Protein AF-A0A850CJT2-F1 (afdb_monomer_lite)

Radius of gyration: 23.55 Å; chains: 1; bounding box: 55×42×68 Å

Sequence (312 aa):
AAALAADGHAGIVYVGRRVDADRLATELQRRGASAAPYHAGLAAARREEVHDAFGSDDVAVVVATSAFGMGIDKPDLRFVLHAAAPDSLDAYYQQIGRAGRDGEPATAELFYRPEDLHLQAFLTAARAPEDALRSVSKALRAADGPMGARELERAAGLSRTARTRAVNLLEQVGALRTVRRGKVAHVPGVSTADAVRAAVERAEEHQSLIRSRLEMMRGYSETTGCRRQFLLGYFGEHLSEPCGSCDRCEAGTARTRRASSGPFELEASVSHDEWGDGIVMAVEEDRITVLFEAVGYRTLSVEAVTSSGVLR

Structure (mmCIF, N/CA/C/O backbone):
data_AF-A0A850CJT2-F1
#
_entry.id   AF-A0A850CJT2-F1
#
loop_
_atom_site.group_PDB
_atom_site.id
_atom_site.type_symbol
_atom_site.label_atom_id
_atom_site.label_alt_id
_atom_site.label_comp_id
_atom_site.label_asym_id
_atom_site.label_entity_id
_atom_site.label_seq_id
_atom_site.pdbx_PDB_ins_code
_atom_site.Cartn_x
_atom_site.Cartn_y
_atom_site.Cartn_z
_atom_site.occupancy
_atom_site.B_iso_or_equiv
_atom_site.auth_seq_id
_atom_site.auth_comp_id
_atom_site.auth_asym_id
_atom_site.auth_atom_id
_atom_site.pdbx_PDB_model_num
ATOM 1 N N . ALA A 1 1 ? -15.656 -11.878 10.942 1.00 86.44 1 ALA A N 1
ATOM 2 C CA . ALA A 1 1 ? -16.381 -11.849 9.651 1.00 86.44 1 ALA A CA 1
ATOM 3 C C . ALA A 1 1 ? -17.722 -12.580 9.723 1.00 86.44 1 ALA A C 1
ATOM 5 O O . ALA A 1 1 ? -18.717 -11.892 9.822 1.00 86.44 1 ALA A O 1
ATOM 6 N N . ALA A 1 2 ? -17.787 -13.923 9.720 1.00 91.44 2 ALA A N 1
ATOM 7 C CA . ALA A 1 2 ? -19.083 -14.627 9.674 1.00 91.44 2 ALA A CA 1
ATOM 8 C C . ALA A 1 2 ? -20.021 -14.304 10.856 1.00 91.44 2 ALA A C 1
ATOM 10 O O . ALA A 1 2 ? -21.200 -14.080 10.633 1.00 91.44 2 ALA A O 1
ATOM 11 N N . ALA A 1 3 ? -19.487 -14.218 12.081 1.00 92.75 3 ALA A N 1
ATOM 12 C CA . ALA A 1 3 ? -20.262 -13.800 13.253 1.00 92.75 3 ALA A CA 1
ATOM 13 C C . ALA A 1 3 ? -20.800 -12.364 13.105 1.00 92.75 3 ALA A C 1
ATOM 15 O O . ALA A 1 3 ? -22.000 -12.163 13.171 1.00 92.75 3 ALA A O 1
ATOM 16 N N . LEU A 1 4 ? -19.931 -11.403 12.769 1.00 92.25 4 LEU A N 1
ATOM 17 C CA . LEU A 1 4 ? -20.328 -10.009 12.515 1.00 92.25 4 LEU A CA 1
ATOM 18 C C . LEU A 1 4 ? -21.426 -9.913 11.439 1.00 92.25 4 LEU A C 1
ATOM 20 O O . LEU A 1 4 ? -22.402 -9.199 11.610 1.00 92.25 4 LEU A O 1
ATOM 24 N N . ALA A 1 5 ? -21.300 -10.676 10.351 1.00 91.94 5 ALA A N 1
ATOM 25 C CA . ALA A 1 5 ? -22.321 -10.724 9.308 1.00 91.94 5 ALA A CA 1
ATOM 26 C C . ALA A 1 5 ? -23.657 -11.297 9.812 1.00 91.94 5 ALA A C 1
ATOM 28 O O . ALA A 1 5 ? -24.712 -10.830 9.394 1.00 91.94 5 ALA A O 1
ATOM 29 N N . ALA A 1 6 ? -23.627 -12.281 10.716 1.00 91.19 6 ALA A N 1
ATOM 30 C CA . ALA A 1 6 ? -24.830 -12.817 11.353 1.00 91.19 6 ALA A CA 1
ATOM 31 C C . ALA A 1 6 ? -25.511 -11.792 12.280 1.00 91.19 6 ALA A C 1
ATOM 33 O O . ALA A 1 6 ? -26.734 -11.808 12.395 1.00 91.19 6 ALA A O 1
ATOM 34 N N . ASP A 1 7 ? -24.743 -10.862 12.855 1.00 92.19 7 ASP A N 1
ATOM 35 C CA . ASP A 1 7 ? -25.247 -9.725 13.639 1.00 92.19 7 ASP A CA 1
ATOM 36 C C . ASP A 1 7 ? -25.772 -8.570 12.754 1.00 92.19 7 ASP A C 1
ATOM 38 O O . ASP A 1 7 ? -26.102 -7.492 13.248 1.00 92.19 7 ASP A O 1
ATOM 42 N N . GLY A 1 8 ? -25.859 -8.775 11.433 1.00 91.88 8 GLY A N 1
ATOM 43 C CA . GLY A 1 8 ? -26.345 -7.779 10.475 1.00 91.88 8 GLY A CA 1
ATOM 44 C C . GLY A 1 8 ? -25.308 -6.722 10.096 1.00 91.88 8 GLY A C 1
ATOM 45 O O . GLY A 1 8 ? -25.659 -5.675 9.561 1.00 91.88 8 GLY A O 1
ATOM 46 N N . HIS A 1 9 ? -24.027 -6.959 10.379 1.00 94.69 9 HIS A N 1
ATOM 47 C CA . HIS A 1 9 ? -22.964 -6.014 10.063 1.00 94.69 9 HIS A CA 1
ATOM 48 C C . HIS A 1 9 ? -22.343 -6.278 8.692 1.00 94.69 9 HIS A C 1
ATOM 50 O O . HIS A 1 9 ? -21.875 -7.383 8.402 1.00 94.69 9 HIS A O 1
ATOM 56 N N . ALA A 1 10 ? -22.258 -5.226 7.878 1.00 95.88 10 ALA A N 1
ATOM 57 C CA . ALA A 1 10 ? -21.524 -5.246 6.623 1.00 95.88 10 ALA A CA 1
ATOM 58 C C . ALA A 1 10 ? -20.043 -4.896 6.830 1.00 95.88 10 ALA A C 1
ATOM 60 O O . ALA A 1 10 ? -19.684 -4.082 7.690 1.00 95.88 10 ALA A O 1
ATOM 61 N N . GLY A 1 11 ? -19.166 -5.481 6.014 1.00 95.81 11 GLY A N 1
ATOM 62 C CA . GLY A 1 11 ? -17.742 -5.188 6.102 1.00 95.81 11 GLY A CA 1
ATOM 63 C C . GLY A 1 11 ? -16.875 -5.796 5.009 1.00 95.81 11 GLY A C 1
ATOM 64 O O . GLY A 1 11 ? -17.322 -6.554 4.147 1.00 95.81 11 GLY A O 1
ATOM 65 N N . ILE A 1 12 ? -15.595 -5.436 5.050 1.00 96.12 12 ILE A N 1
ATOM 66 C CA . ILE A 1 12 ? -14.604 -5.812 4.036 1.00 96.12 12 ILE A CA 1
ATOM 67 C C . ILE A 1 12 ? -13.526 -6.678 4.679 1.00 96.12 12 ILE A C 1
ATOM 69 O O . ILE A 1 12 ? -13.075 -6.396 5.786 1.00 96.12 12 ILE A O 1
ATOM 73 N N . VAL A 1 13 ? -13.084 -7.717 3.973 1.00 96.81 13 VAL A N 1
ATOM 74 C CA . VAL A 1 13 ? -11.942 -8.547 4.369 1.00 96.81 13 VAL A CA 1
ATOM 75 C C . VAL A 1 13 ? -10.855 -8.468 3.303 1.00 96.81 13 VAL A C 1
ATOM 77 O O . VAL A 1 13 ? -11.009 -9.014 2.214 1.00 96.81 13 VAL A O 1
ATOM 80 N N . TYR A 1 14 ? -9.738 -7.816 3.612 1.00 94.75 14 TYR A N 1
ATOM 81 C CA . TYR A 1 14 ? -8.588 -7.713 2.725 1.00 94.75 14 TYR A CA 1
ATOM 82 C C . TYR A 1 14 ? -7.674 -8.938 2.817 1.00 94.75 14 TYR A C 1
ATOM 84 O O . TYR A 1 14 ? -7.321 -9.401 3.904 1.00 94.75 14 TYR A O 1
ATOM 92 N N . VAL A 1 15 ? -7.257 -9.443 1.656 1.00 92.88 15 VAL A N 1
ATOM 93 C CA . VAL A 1 15 ? -6.332 -10.573 1.490 1.00 92.88 15 VAL A CA 1
ATOM 94 C C . VAL A 1 15 ? -5.217 -10.231 0.497 1.00 92.88 15 VAL A C 1
ATOM 96 O O . VAL A 1 15 ? -5.389 -9.404 -0.400 1.00 92.88 15 VAL A O 1
ATOM 99 N N . GLY A 1 16 ? -4.071 -10.909 0.608 1.00 87.75 16 GLY A N 1
ATOM 100 C CA . GLY A 1 16 ? -2.903 -10.632 -0.239 1.00 87.75 16 GLY A CA 1
ATOM 101 C C . GLY A 1 16 ? -2.989 -11.182 -1.670 1.00 87.75 16 GLY A C 1
ATOM 102 O O . GLY A 1 16 ? -2.350 -10.648 -2.575 1.00 87.75 16 GLY A O 1
ATOM 103 N N . ARG A 1 17 ? -3.765 -12.248 -1.920 1.00 88.81 17 ARG A N 1
ATOM 104 C CA . ARG A 1 17 ? -3.817 -12.922 -3.234 1.00 88.81 17 ARG A CA 1
ATOM 105 C C . ARG A 1 17 ? -5.248 -13.195 -3.682 1.00 88.81 17 ARG A C 1
ATOM 107 O O . ARG A 1 17 ? -6.122 -13.481 -2.875 1.00 88.81 17 ARG A O 1
ATOM 114 N N . ARG A 1 18 ? -5.455 -13.211 -5.003 1.00 92.75 18 ARG A N 1
ATOM 115 C CA . ARG A 1 18 ? -6.762 -13.489 -5.637 1.00 92.75 18 ARG A CA 1
ATOM 116 C C . ARG A 1 18 ? -7.339 -14.837 -5.199 1.00 92.75 18 ARG A C 1
ATOM 118 O O . ARG A 1 18 ? -8.470 -14.899 -4.749 1.00 92.75 18 ARG A O 1
ATOM 125 N N . VAL A 1 19 ? -6.501 -15.876 -5.208 1.00 93.69 19 VAL A N 1
ATOM 126 C CA . VAL A 1 19 ? -6.885 -17.224 -4.759 1.00 93.69 19 VAL A CA 1
ATOM 127 C C . VAL A 1 19 ? -7.340 -17.261 -3.296 1.00 93.69 19 VAL A C 1
ATOM 129 O O . VAL A 1 19 ? -8.216 -18.046 -2.944 1.00 93.69 19 VAL A O 1
ATOM 132 N N . ASP A 1 20 ? -6.774 -16.407 -2.435 1.00 94.31 20 ASP A N 1
ATOM 133 C CA . ASP A 1 20 ? -7.194 -16.337 -1.036 1.00 94.31 20 ASP A CA 1
ATOM 134 C C . ASP A 1 20 ? -8.559 -15.659 -0.903 1.00 94.31 20 ASP A C 1
ATOM 136 O O . ASP A 1 20 ? -9.318 -16.034 -0.013 1.00 94.31 20 ASP A O 1
ATOM 140 N N . ALA A 1 21 ? -8.891 -14.719 -1.796 1.00 95.75 21 ALA A N 1
ATOM 141 C CA . ALA A 1 21 ? -10.186 -14.046 -1.800 1.00 95.75 21 ALA A CA 1
ATOM 142 C C . ALA A 1 21 ? -11.300 -15.030 -2.159 1.00 95.75 21 ALA A C 1
ATOM 144 O O . ALA A 1 21 ? -12.260 -15.164 -1.403 1.00 95.75 21 ALA A O 1
ATOM 145 N N . ASP A 1 22 ? -11.121 -15.781 -3.250 1.00 97.25 22 ASP A N 1
ATOM 146 C CA . ASP A 1 22 ? -12.049 -16.837 -3.668 1.00 97.25 22 ASP A CA 1
ATOM 147 C C . ASP A 1 22 ? -12.242 -17.880 -2.559 1.00 97.25 22 ASP A C 1
ATOM 149 O O . ASP A 1 22 ? -13.367 -18.217 -2.171 1.00 97.25 22 ASP A O 1
ATOM 153 N N . ARG A 1 23 ? -11.128 -18.371 -1.999 1.00 97.94 23 ARG A N 1
ATOM 154 C CA . ARG A 1 23 ? -11.138 -19.393 -0.948 1.00 97.94 23 ARG A CA 1
ATOM 155 C C . ARG A 1 23 ? -11.849 -18.909 0.313 1.00 97.94 23 ARG A C 1
ATOM 157 O O . ARG A 1 23 ? -12.673 -19.643 0.856 1.00 97.94 23 ARG A O 1
ATOM 164 N N . LEU A 1 24 ? -11.515 -17.714 0.798 1.00 97.31 24 LEU A N 1
ATOM 165 C CA . LEU A 1 24 ? -12.060 -17.191 2.048 1.00 97.31 24 LEU A CA 1
ATOM 166 C C . LEU A 1 24 ? -13.530 -16.786 1.896 1.00 97.31 24 LEU A C 1
ATOM 168 O O . LEU A 1 24 ? -14.310 -17.066 2.800 1.00 97.31 24 LEU A O 1
ATOM 172 N N . ALA A 1 25 ? -13.942 -16.232 0.751 1.00 97.75 25 ALA A N 1
ATOM 173 C CA . ALA A 1 25 ? -15.358 -15.985 0.472 1.00 97.75 25 ALA A CA 1
ATOM 174 C C . ALA A 1 25 ? -16.168 -17.292 0.498 1.00 97.75 25 ALA A C 1
ATOM 176 O O . ALA A 1 25 ? -17.193 -17.369 1.170 1.00 97.75 25 ALA A O 1
ATOM 177 N N . THR A 1 26 ? -15.657 -18.352 -0.139 1.00 98.19 26 THR A N 1
ATOM 178 C CA . THR A 1 26 ? -16.292 -19.683 -0.129 1.00 98.19 26 THR A CA 1
ATOM 179 C C . THR A 1 26 ? -16.390 -20.271 1.286 1.00 98.19 26 THR A C 1
ATOM 181 O O . THR A 1 26 ? -17.358 -20.949 1.629 1.00 98.19 26 THR A O 1
ATOM 184 N N . GLU A 1 27 ? -15.378 -20.055 2.126 1.00 97.94 27 GLU A N 1
ATOM 185 C CA . GLU A 1 27 ? -15.396 -20.500 3.525 1.00 97.94 27 GLU A CA 1
ATOM 186 C C . GLU A 1 27 ? -16.419 -19.720 4.364 1.00 97.94 27 GLU A C 1
ATOM 188 O O . GLU A 1 27 ? -17.127 -20.311 5.175 1.00 97.94 27 GLU A O 1
ATOM 193 N N . LEU A 1 28 ? -16.548 -18.408 4.146 1.00 97.56 28 LEU A N 1
ATOM 194 C CA . LEU A 1 28 ? -17.560 -17.583 4.810 1.00 97.56 28 LEU A CA 1
ATOM 195 C C . LEU A 1 28 ? -18.982 -17.996 4.411 1.00 97.56 28 LEU A C 1
ATOM 197 O O . LEU A 1 28 ? -19.830 -18.157 5.288 1.00 97.56 28 LEU A O 1
ATOM 201 N N . GLN A 1 29 ? -19.214 -18.264 3.123 1.00 97.38 29 GLN A N 1
ATOM 202 C CA . GLN A 1 29 ? -20.485 -18.792 2.616 1.00 97.38 29 GLN A CA 1
ATOM 203 C C . GLN A 1 29 ? -20.845 -20.135 3.261 1.00 97.38 29 GLN A C 1
ATOM 205 O O . GLN A 1 29 ? -21.974 -20.331 3.703 1.00 97.38 29 GLN A O 1
ATOM 210 N N . ARG A 1 30 ? -19.872 -21.049 3.399 1.00 97.25 30 ARG A N 1
ATOM 211 C CA . ARG A 1 30 ? -20.073 -22.336 4.092 1.00 97.25 30 ARG A CA 1
ATOM 212 C C . ARG A 1 30 ? -20.453 -22.184 5.564 1.00 97.25 30 ARG A C 1
ATOM 214 O O . ARG A 1 30 ? -21.074 -23.082 6.123 1.00 97.25 30 ARG A O 1
ATOM 221 N N . ARG A 1 31 ? -20.101 -21.057 6.181 1.00 96.38 31 ARG A N 1
ATOM 222 C CA . ARG A 1 31 ? -20.472 -20.698 7.557 1.00 96.38 31 ARG A CA 1
ATOM 223 C C . ARG A 1 31 ? -21.761 -19.876 7.639 1.00 96.38 31 ARG A C 1
ATOM 225 O O . ARG A 1 31 ? -22.084 -19.392 8.717 1.00 96.38 31 ARG A O 1
ATOM 232 N N . GLY A 1 32 ? -22.484 -19.721 6.529 1.00 94.56 32 GLY A N 1
ATOM 233 C CA . GLY A 1 32 ? -23.776 -19.038 6.469 1.00 94.56 32 GLY A CA 1
ATOM 234 C C . GLY A 1 32 ? -23.706 -17.524 6.266 1.00 94.56 32 GLY A C 1
ATOM 235 O O . GLY A 1 32 ? -24.745 -16.877 6.286 1.00 94.56 32 GLY A O 1
ATOM 236 N N . ALA A 1 33 ? -22.521 -16.941 6.057 1.00 95.62 33 ALA A N 1
ATOM 237 C CA . ALA A 1 33 ? -22.408 -15.513 5.774 1.00 95.62 33 ALA A CA 1
ATOM 238 C C . ALA A 1 33 ? -22.673 -15.220 4.290 1.00 95.62 33 ALA A C 1
ATOM 240 O O . ALA A 1 33 ? -22.124 -15.898 3.417 1.00 95.62 33 ALA A O 1
ATOM 241 N N . SER A 1 34 ? -23.440 -14.165 3.995 1.00 96.38 34 SER A N 1
ATOM 242 C CA . SER A 1 34 ? -23.526 -13.638 2.629 1.00 96.38 34 SER A CA 1
ATOM 243 C C . SER A 1 34 ? -22.205 -12.956 2.274 1.00 96.38 34 SER A C 1
ATOM 245 O O . SER A 1 34 ? -21.913 -11.855 2.744 1.00 96.38 34 SER A O 1
ATOM 247 N N . ALA A 1 35 ? -21.363 -13.650 1.508 1.00 97.62 35 ALA A N 1
ATOM 248 C CA . ALA A 1 35 ? -20.020 -13.195 1.180 1.00 97.62 35 ALA A CA 1
ATOM 249 C C . ALA A 1 35 ? -19.696 -13.367 -0.305 1.00 97.62 35 ALA A C 1
ATOM 251 O O . ALA A 1 35 ? -20.136 -14.333 -0.929 1.00 97.62 35 ALA A O 1
ATOM 252 N N . ALA A 1 36 ? -18.875 -12.477 -0.865 1.00 97.06 36 ALA A N 1
ATOM 253 C CA . ALA A 1 36 ? -18.423 -12.562 -2.253 1.00 97.06 36 ALA A CA 1
ATOM 254 C C . ALA A 1 36 ? -16.939 -12.181 -2.407 1.00 97.06 36 ALA A C 1
ATOM 256 O O . ALA A 1 36 ? -16.462 -11.277 -1.715 1.00 97.06 36 ALA A O 1
ATOM 257 N N . PRO A 1 37 ? -16.186 -12.840 -3.310 1.00 96.81 37 PRO A N 1
ATOM 258 C CA . PRO A 1 37 ? -14.830 -12.421 -3.634 1.00 96.81 37 PRO A CA 1
ATOM 259 C C . PRO A 1 37 ? -14.841 -11.201 -4.564 1.00 96.81 37 PRO A C 1
ATOM 261 O O . PRO A 1 37 ? -15.708 -11.071 -5.429 1.00 96.81 37 PRO A O 1
ATOM 264 N N . TYR A 1 38 ? -13.830 -10.341 -4.441 1.00 94.25 38 TYR A N 1
ATOM 265 C CA . TYR A 1 38 ? -13.613 -9.206 -5.334 1.00 94.25 38 TYR A CA 1
ATOM 266 C C . TYR A 1 38 ? -12.130 -8.992 -5.655 1.00 94.25 38 TYR A C 1
ATOM 268 O O . TYR A 1 38 ? -11.306 -8.665 -4.800 1.00 94.25 38 TYR A O 1
ATOM 276 N N . HIS A 1 39 ? -11.761 -9.111 -6.931 1.00 93.56 39 HIS A N 1
ATOM 277 C CA . HIS A 1 39 ? -10.405 -8.810 -7.388 1.00 93.56 39 HIS A CA 1
ATOM 278 C C . HIS A 1 39 ? -10.325 -8.578 -8.898 1.00 93.56 39 HIS A C 1
ATOM 280 O O . HIS A 1 39 ? -11.200 -8.975 -9.667 1.00 93.56 39 HIS A O 1
ATOM 286 N N . ALA A 1 40 ? -9.193 -8.032 -9.354 1.00 89.50 40 ALA A N 1
ATOM 287 C CA . ALA A 1 40 ? -8.939 -7.717 -10.764 1.00 89.50 40 ALA A CA 1
ATOM 288 C C . ALA A 1 40 ? -9.021 -8.923 -11.728 1.00 89.50 40 ALA A C 1
ATOM 290 O O . ALA A 1 40 ? -9.181 -8.732 -12.928 1.00 89.50 40 ALA A O 1
ATOM 291 N N . GLY A 1 41 ? -8.906 -10.157 -11.221 1.00 90.12 41 GLY A N 1
ATOM 292 C CA . GLY A 1 41 ? -9.077 -11.376 -12.022 1.00 90.12 41 GLY A CA 1
ATOM 293 C C . GLY A 1 41 ? -10.526 -11.727 -12.393 1.00 90.12 41 GLY A C 1
ATOM 294 O O . GLY A 1 41 ? -10.716 -12.556 -13.275 1.00 90.12 41 GLY A O 1
ATOM 295 N N . LEU A 1 42 ? -11.533 -11.126 -11.746 1.00 91.94 42 LEU A N 1
ATOM 296 C CA . LEU A 1 42 ? -12.941 -11.371 -12.078 1.00 91.94 42 LEU A CA 1
ATOM 297 C C . LEU A 1 42 ? -13.312 -10.685 -13.397 1.00 91.94 42 LEU A C 1
ATOM 299 O O . LEU A 1 42 ? -12.731 -9.656 -13.743 1.00 91.94 42 LEU A O 1
ATOM 303 N N . ALA A 1 43 ? -14.309 -11.211 -14.111 1.00 94.38 43 ALA A N 1
ATOM 304 C CA . ALA A 1 43 ? -14.903 -10.512 -15.250 1.00 94.38 43 ALA A CA 1
ATOM 305 C C . ALA A 1 43 ? -15.506 -9.165 -14.807 1.00 94.38 43 ALA A C 1
ATOM 307 O O . ALA A 1 43 ? -15.963 -9.036 -13.673 1.00 94.38 43 ALA A O 1
ATOM 308 N N . ALA A 1 44 ? -15.524 -8.167 -15.697 1.00 91.94 44 ALA A N 1
ATOM 309 C CA . ALA A 1 44 ? -16.049 -6.835 -15.376 1.00 91.94 44 ALA A CA 1
ATOM 310 C C . ALA A 1 44 ? -17.499 -6.887 -14.867 1.00 91.94 44 ALA A C 1
ATOM 312 O O . ALA A 1 44 ? -17.761 -6.369 -13.789 1.00 91.94 44 ALA A O 1
ATOM 313 N N . ALA A 1 45 ? -18.369 -7.624 -15.565 1.00 94.50 45 ALA A N 1
ATOM 314 C CA . ALA A 1 45 ? -19.764 -7.824 -15.168 1.00 94.50 45 ALA A CA 1
ATOM 315 C C . ALA A 1 45 ? -19.906 -8.436 -13.764 1.00 94.50 45 ALA A C 1
ATOM 317 O O . ALA A 1 45 ? -20.750 -8.016 -12.987 1.00 94.50 45 ALA A O 1
ATOM 318 N N . ARG A 1 46 ? -19.037 -9.389 -13.394 1.00 94.38 46 ARG A N 1
ATOM 319 C CA . ARG A 1 46 ? -19.075 -9.991 -12.053 1.00 94.38 46 ARG A CA 1
ATOM 320 C C . ARG A 1 46 ? -18.627 -9.014 -10.966 1.00 94.38 46 ARG A C 1
ATOM 322 O O . ARG A 1 46 ? -19.118 -9.087 -9.847 1.00 94.38 46 ARG A O 1
ATOM 329 N N . ARG A 1 47 ? -17.672 -8.127 -11.263 1.00 91.81 47 ARG A N 1
ATOM 330 C CA . ARG A 1 47 ? -17.260 -7.083 -10.310 1.00 91.81 47 ARG A CA 1
ATOM 331 C C . ARG A 1 47 ? -18.384 -6.082 -10.071 1.00 91.81 47 ARG A C 1
ATOM 333 O O . ARG A 1 47 ? -18.584 -5.706 -8.928 1.00 91.81 47 ARG A O 1
ATOM 340 N N . GLU A 1 48 ? -19.083 -5.687 -11.129 1.00 91.38 48 GLU A N 1
ATOM 341 C CA . GLU A 1 48 ? -20.251 -4.801 -11.062 1.00 91.38 48 GLU A CA 1
ATOM 342 C C . GLU A 1 48 ? -21.384 -5.445 -10.253 1.00 91.38 48 GLU A C 1
ATOM 344 O O . GLU A 1 48 ? -21.829 -4.868 -9.273 1.00 91.38 48 GLU A O 1
ATOM 349 N N . GLU A 1 49 ? -21.716 -6.708 -10.531 1.00 93.88 49 GLU A N 1
ATOM 350 C CA . GLU A 1 49 ? -22.712 -7.463 -9.758 1.00 93.88 49 GLU A CA 1
ATOM 351 C C . GLU A 1 49 ? -22.381 -7.524 -8.255 1.00 93.88 49 GLU A C 1
ATOM 353 O O . GLU A 1 49 ? -23.244 -7.286 -7.417 1.00 93.88 49 GLU A O 1
ATOM 358 N N . VAL A 1 50 ? -21.127 -7.826 -7.892 1.00 93.75 50 VAL A N 1
ATOM 359 C CA . VAL A 1 50 ? -20.703 -7.868 -6.479 1.00 93.75 50 VAL A CA 1
ATOM 360 C C . VAL A 1 50 ? -20.715 -6.478 -5.846 1.00 93.75 50 VAL A C 1
ATOM 362 O O . VAL A 1 50 ? -21.024 -6.354 -4.665 1.00 93.75 50 VAL A O 1
ATOM 365 N N . HIS A 1 51 ? -20.357 -5.444 -6.606 1.00 91.00 51 HIS A N 1
ATOM 366 C CA . HIS A 1 51 ? -20.385 -4.064 -6.139 1.00 91.00 51 HIS A CA 1
ATOM 367 C C . HIS A 1 51 ? -21.814 -3.626 -5.803 1.00 91.00 51 HIS A C 1
ATOM 369 O O . HIS A 1 51 ? -22.050 -3.124 -4.706 1.00 91.00 51 HIS A O 1
ATOM 375 N N . ASP A 1 52 ? -22.757 -3.878 -6.708 1.00 92.06 52 ASP A N 1
ATOM 376 C CA . ASP A 1 52 ? -24.160 -3.509 -6.530 1.00 92.06 52 ASP A CA 1
ATOM 377 C C . ASP A 1 52 ? -24.794 -4.299 -5.386 1.00 92.06 52 ASP A C 1
ATOM 379 O O . ASP A 1 52 ? -25.393 -3.699 -4.500 1.00 92.06 52 ASP A O 1
ATOM 383 N N . ALA A 1 53 ? -24.557 -5.615 -5.331 1.00 94.06 53 ALA A N 1
ATOM 384 C CA . ALA A 1 53 ? -25.053 -6.474 -4.257 1.00 94.06 53 ALA A CA 1
ATOM 385 C C . ALA A 1 53 ? -24.493 -6.093 -2.875 1.00 94.06 53 ALA A C 1
ATOM 387 O O . ALA A 1 53 ? -25.151 -6.280 -1.857 1.00 94.06 53 ALA A O 1
ATOM 388 N N . PHE A 1 54 ? -23.267 -5.568 -2.810 1.00 93.69 54 PHE A N 1
ATOM 389 C CA . PHE A 1 54 ? -22.708 -5.049 -1.560 1.00 93.69 54 PHE A CA 1
ATOM 390 C C . PHE A 1 54 ? -23.320 -3.697 -1.176 1.00 93.69 54 PHE A C 1
ATOM 392 O O . PHE A 1 54 ? -23.522 -3.422 0.003 1.00 93.69 54 PHE A O 1
ATOM 399 N N . GLY A 1 55 ? -23.624 -2.853 -2.166 1.00 90.38 55 GLY A N 1
ATOM 400 C CA . GLY A 1 55 ? -24.303 -1.575 -1.956 1.00 90.38 55 GLY A CA 1
ATOM 401 C C . GLY A 1 55 ? -25.760 -1.723 -1.507 1.00 90.38 55 GLY A C 1
ATOM 402 O O . GLY A 1 55 ? -26.230 -0.894 -0.734 1.00 90.38 55 GLY A O 1
ATOM 403 N N . SER A 1 56 ? -26.456 -2.773 -1.954 1.00 90.62 56 SER A N 1
ATOM 404 C CA . SER A 1 56 ? -27.850 -3.087 -1.601 1.00 90.62 56 SER A CA 1
ATOM 405 C C . SER A 1 56 ? -28.018 -3.978 -0.364 1.00 90.62 56 SER A C 1
ATOM 407 O O . SER A 1 56 ? -29.139 -4.387 -0.075 1.00 90.62 56 SER A O 1
ATOM 409 N N . ASP A 1 57 ? -26.932 -4.299 0.349 1.00 91.00 57 ASP A N 1
ATOM 410 C CA . ASP A 1 57 ? -26.903 -5.222 1.498 1.00 91.00 57 ASP A CA 1
ATOM 411 C C . ASP A 1 57 ? -27.250 -6.696 1.187 1.00 91.00 57 ASP A C 1
ATOM 413 O O . ASP A 1 57 ? -27.315 -7.526 2.097 1.00 91.00 57 ASP A O 1
ATOM 417 N N . ASP A 1 58 ? -27.374 -7.077 -0.090 1.00 92.69 58 ASP A N 1
ATOM 418 C CA . ASP A 1 58 ? -27.538 -8.480 -0.507 1.00 92.69 58 ASP A CA 1
ATOM 419 C C . ASP A 1 58 ? -26.281 -9.317 -0.198 1.00 92.69 58 ASP A C 1
ATOM 421 O O . ASP A 1 58 ? -26.353 -10.515 0.105 1.00 92.69 58 ASP A O 1
ATOM 425 N N . VAL A 1 59 ? -25.107 -8.682 -0.246 1.00 95.38 59 VAL A N 1
ATOM 426 C CA . VAL A 1 59 ? -23.823 -9.219 0.211 1.00 95.38 59 VAL A CA 1
ATOM 427 C C . VAL A 1 59 ? -23.377 -8.453 1.448 1.00 95.38 59 VAL A C 1
ATOM 429 O O . VAL A 1 59 ? -23.095 -7.265 1.376 1.00 95.38 59 VAL A O 1
ATOM 432 N N . ALA A 1 60 ? -23.225 -9.150 2.573 1.00 95.81 60 ALA A N 1
ATOM 433 C CA . ALA A 1 60 ? -22.758 -8.542 3.819 1.00 95.81 60 ALA A CA 1
ATOM 434 C C . ALA A 1 60 ? -21.226 -8.423 3.874 1.00 95.81 60 ALA A C 1
ATOM 436 O O . ALA A 1 60 ? -20.683 -7.507 4.491 1.00 95.81 60 ALA A O 1
ATOM 437 N N . VAL A 1 61 ? -20.494 -9.354 3.249 1.00 97.12 61 VAL A N 1
ATOM 438 C CA . VAL A 1 61 ? -19.028 -9.406 3.338 1.00 97.12 61 VAL A CA 1
ATOM 439 C C . VAL A 1 61 ? -18.377 -9.473 1.968 1.00 97.12 61 VAL A C 1
ATOM 441 O O . VAL A 1 61 ? -18.505 -10.466 1.254 1.00 97.12 61 VAL A O 1
ATOM 444 N N . VAL A 1 62 ? -17.565 -8.475 1.631 1.00 96.38 62 VAL A N 1
ATOM 445 C CA . VAL A 1 62 ? -16.693 -8.578 0.457 1.00 96.38 62 VAL A CA 1
ATOM 446 C C . VAL A 1 62 ? -15.286 -8.969 0.875 1.00 96.38 62 VAL A C 1
ATOM 448 O O . VAL A 1 62 ? -14.647 -8.300 1.685 1.00 96.38 62 VAL A O 1
ATOM 451 N N . VAL A 1 63 ? -14.784 -10.057 0.292 1.00 97.19 63 VAL A N 1
ATOM 452 C CA . VAL A 1 63 ? -13.394 -10.484 0.449 1.00 97.19 63 VAL A CA 1
ATOM 453 C C . VAL A 1 63 ? -12.589 -9.991 -0.741 1.00 97.19 63 VAL A C 1
ATOM 455 O O . VAL A 1 63 ? -12.777 -10.459 -1.863 1.00 97.19 63 VAL A O 1
ATOM 458 N N . ALA A 1 64 ? -11.673 -9.060 -0.509 1.00 93.81 64 ALA A N 1
ATOM 459 C CA . ALA A 1 64 ? -11.011 -8.328 -1.569 1.00 93.81 64 ALA A CA 1
ATOM 460 C C . ALA A 1 64 ? -9.486 -8.379 -1.503 1.00 93.81 64 ALA A C 1
ATOM 462 O O . ALA A 1 64 ? -8.879 -8.384 -0.440 1.00 93.81 64 ALA A O 1
ATOM 463 N N . THR A 1 65 ? -8.840 -8.322 -2.666 1.00 89.25 65 THR A N 1
ATOM 464 C CA . THR A 1 65 ? -7.452 -7.828 -2.731 1.00 89.25 65 THR A CA 1
ATOM 465 C C . THR A 1 65 ? -7.440 -6.292 -2.692 1.00 89.25 65 THR A C 1
ATOM 467 O O . THR A 1 65 ? -8.497 -5.678 -2.824 1.00 89.25 65 THR A O 1
ATOM 470 N N . SER A 1 66 ? -6.269 -5.649 -2.632 1.00 74.88 66 SER A N 1
ATOM 471 C CA . SER A 1 66 ? -6.095 -4.174 -2.622 1.00 74.88 66 SER A CA 1
ATOM 472 C C . SER A 1 66 ? -6.836 -3.379 -3.723 1.00 74.88 66 SER A C 1
ATOM 474 O O . SER A 1 66 ? -6.922 -2.160 -3.656 1.00 74.88 66 SER A O 1
ATOM 476 N N . ALA A 1 67 ? -7.408 -4.056 -4.724 1.00 58.03 67 ALA A N 1
ATOM 477 C CA . ALA A 1 67 ? -8.179 -3.501 -5.837 1.00 58.03 67 ALA A CA 1
ATOM 478 C C . ALA A 1 67 ? -9.622 -3.057 -5.498 1.00 58.03 67 ALA A C 1
ATOM 480 O O . ALA A 1 67 ? -10.318 -2.548 -6.379 1.00 58.03 67 ALA A O 1
ATOM 481 N N . PHE A 1 68 ? -10.108 -3.270 -4.276 1.00 62.28 68 PHE A N 1
ATOM 482 C CA . PHE A 1 68 ? -11.443 -2.831 -3.861 1.00 62.28 68 PHE A CA 1
ATOM 483 C C . PHE A 1 68 ? -11.338 -1.457 -3.209 1.00 62.28 68 PHE A C 1
ATOM 485 O O . PHE A 1 68 ? -11.065 -1.348 -2.016 1.00 62.28 68 PHE A O 1
ATOM 492 N N . GLY A 1 69 ? -11.459 -0.386 -4.003 1.00 55.59 69 GLY A N 1
ATOM 493 C CA . GLY A 1 69 ? -11.277 0.932 -3.403 1.00 55.59 69 GLY A CA 1
ATOM 494 C C . GLY A 1 69 ? -11.611 2.211 -4.160 1.00 55.59 69 GLY A C 1
ATOM 495 O O . GLY A 1 69 ? -11.513 3.268 -3.543 1.00 55.59 69 GLY A O 1
ATOM 496 N N . MET A 1 70 ? -12.044 2.179 -5.420 1.00 53.84 70 MET A N 1
ATOM 497 C CA . MET A 1 70 ? -12.261 3.427 -6.174 1.00 53.84 70 MET A CA 1
ATOM 498 C C . MET A 1 70 ? -13.721 3.907 -6.264 1.00 53.84 70 MET A C 1
ATOM 500 O O . MET A 1 70 ? -13.965 4.862 -6.989 1.00 53.84 70 MET A O 1
ATOM 504 N N . GLY A 1 71 ? -14.689 3.305 -5.556 1.00 60.66 71 GLY A N 1
ATOM 505 C CA . GLY A 1 71 ? -16.086 3.747 -5.728 1.00 60.66 71 GLY A CA 1
ATOM 506 C C . GLY A 1 71 ? -17.154 3.265 -4.750 1.00 60.66 71 GLY A C 1
ATOM 507 O O . GLY A 1 71 ? -18.310 3.608 -4.953 1.00 60.66 71 GLY A O 1
ATOM 508 N N . ILE A 1 72 ? -16.814 2.511 -3.701 1.00 71.44 72 ILE A N 1
ATOM 509 C CA . ILE A 1 72 ? -17.837 2.076 -2.739 1.00 71.44 72 ILE A CA 1
ATOM 510 C C . ILE A 1 72 ? -18.080 3.179 -1.729 1.00 71.44 72 ILE A C 1
ATOM 512 O O . ILE A 1 72 ? -17.215 3.469 -0.897 1.00 71.44 72 ILE A O 1
ATOM 516 N N . ASP A 1 73 ? -19.267 3.759 -1.836 1.00 75.19 73 ASP A N 1
ATOM 517 C CA . ASP A 1 73 ? -19.829 4.727 -0.909 1.00 75.19 73 ASP A CA 1
ATOM 518 C C . ASP A 1 73 ? -20.891 4.045 -0.038 1.00 75.19 73 ASP A C 1
ATOM 520 O O . ASP A 1 73 ? -22.091 4.228 -0.211 1.00 75.19 73 ASP A O 1
ATOM 524 N N . LYS A 1 74 ? -20.424 3.168 0.856 1.00 89.56 74 LYS A N 1
ATOM 525 C CA . LYS A 1 74 ? -21.251 2.521 1.878 1.00 89.56 74 LYS A CA 1
ATOM 526 C C . LYS A 1 74 ? -20.816 3.061 3.243 1.00 89.56 74 LYS A C 1
ATOM 528 O O . LYS A 1 74 ? -19.754 2.657 3.722 1.00 89.56 74 LYS A O 1
ATOM 533 N N . PRO A 1 75 ? -21.531 4.038 3.828 1.00 91.88 75 PRO A N 1
ATOM 534 C CA . PRO A 1 75 ? -21.046 4.737 5.015 1.00 91.88 75 PRO A CA 1
ATOM 535 C C . PRO A 1 75 ? -21.115 3.893 6.297 1.00 91.88 75 PRO A C 1
ATOM 537 O O . PRO A 1 75 ? -20.368 4.137 7.243 1.00 91.88 75 PRO A O 1
ATOM 540 N N . ASP A 1 76 ? -21.964 2.870 6.298 1.00 94.00 76 ASP A N 1
ATOM 541 C CA . ASP A 1 76 ? -22.331 2.021 7.428 1.00 94.00 76 ASP A CA 1
ATOM 542 C C . ASP A 1 76 ? -21.517 0.719 7.522 1.00 94.00 76 ASP A C 1
ATOM 544 O O . ASP A 1 76 ? -21.953 -0.279 8.100 1.00 94.00 76 ASP A O 1
ATOM 548 N N . LEU A 1 77 ? -20.302 0.704 6.972 1.00 95.25 77 LEU A N 1
ATOM 549 C CA . LEU A 1 77 ? -19.395 -0.427 7.149 1.00 95.25 77 LEU A CA 1
ATOM 550 C C . LEU A 1 77 ? -18.950 -0.525 8.609 1.00 95.25 77 LEU A C 1
ATOM 552 O O . LEU A 1 77 ? -18.266 0.353 9.132 1.00 95.25 77 LEU A O 1
ATOM 556 N N . ARG A 1 78 ? -19.291 -1.635 9.259 1.00 97.12 78 ARG A N 1
ATOM 557 C CA . ARG A 1 78 ? -19.025 -1.860 10.686 1.00 97.12 78 ARG A CA 1
ATOM 558 C C . ARG A 1 78 ? -17.677 -2.505 10.941 1.00 97.12 78 ARG A C 1
ATOM 560 O O . ARG A 1 78 ? -17.158 -2.415 12.050 1.00 97.12 78 ARG A O 1
ATOM 567 N N . PHE A 1 79 ? -17.090 -3.146 9.934 1.00 97.38 79 PHE A N 1
ATOM 568 C CA . PHE A 1 79 ? -15.756 -3.704 10.079 1.00 97.38 79 PHE A CA 1
ATOM 569 C C . PHE A 1 79 ? -14.920 -3.686 8.801 1.00 97.38 79 PHE A C 1
ATOM 571 O O . PHE A 1 79 ? -15.412 -3.868 7.684 1.00 97.38 79 PHE A O 1
ATOM 578 N N . VAL A 1 80 ? -13.612 -3.558 8.998 1.00 96.62 80 VAL A N 1
ATOM 579 C CA . VAL A 1 80 ? -12.580 -3.828 7.999 1.00 96.62 80 VAL A CA 1
ATOM 580 C C . VAL A 1 80 ? -11.568 -4.783 8.621 1.00 96.62 80 VAL A C 1
ATOM 582 O O . VAL A 1 80 ? -10.944 -4.473 9.630 1.00 96.62 80 VAL A O 1
ATOM 585 N N . LEU A 1 81 ? -11.412 -5.962 8.028 1.00 97.12 81 LEU A N 1
ATOM 586 C CA . LEU A 1 81 ? -10.473 -6.977 8.497 1.00 97.12 81 LEU A CA 1
ATOM 587 C C . LEU A 1 81 ? -9.356 -7.157 7.478 1.00 97.12 81 LEU A C 1
ATOM 589 O O . LEU A 1 81 ? -9.605 -7.189 6.276 1.00 97.12 81 LEU A O 1
ATOM 593 N N . HIS A 1 82 ? -8.142 -7.386 7.950 1.00 95.75 82 HIS A N 1
ATOM 594 C CA . HIS A 1 82 ? -6.988 -7.699 7.119 1.00 95.75 82 HIS A CA 1
ATOM 595 C C . HIS A 1 82 ? -6.479 -9.083 7.479 1.00 95.75 82 HIS A C 1
ATOM 597 O O . HIS A 1 82 ? -5.832 -9.267 8.504 1.00 95.75 82 HIS A O 1
ATOM 603 N N . ALA A 1 83 ? -6.754 -10.066 6.624 1.00 93.56 83 ALA A N 1
ATOM 604 C CA . ALA A 1 83 ? -6.199 -11.413 6.757 1.00 93.56 83 ALA A CA 1
ATOM 605 C C . ALA A 1 83 ? -4.746 -11.510 6.252 1.00 93.56 83 ALA A C 1
ATOM 607 O O . ALA A 1 83 ? -4.131 -12.568 6.348 1.00 93.56 83 ALA A O 1
ATOM 608 N N . ALA A 1 84 ? -4.229 -10.428 5.666 1.00 89.38 84 ALA A N 1
ATOM 609 C CA . ALA A 1 84 ? -2.828 -10.232 5.330 1.00 89.38 84 ALA A CA 1
ATOM 610 C C . ALA A 1 84 ? -2.493 -8.742 5.467 1.00 89.38 84 ALA A C 1
ATOM 612 O O . ALA A 1 84 ? -3.323 -7.890 5.134 1.00 89.38 84 ALA A O 1
ATOM 613 N N . ALA A 1 85 ? -1.275 -8.430 5.912 1.00 89.69 85 ALA A N 1
ATOM 614 C CA . ALA A 1 85 ? -0.807 -7.051 5.989 1.00 89.69 85 ALA A CA 1
ATOM 615 C C . ALA A 1 85 ? -0.774 -6.386 4.593 1.00 89.69 85 ALA A C 1
ATOM 617 O O . ALA A 1 85 ? -0.324 -7.017 3.623 1.00 89.69 85 ALA A O 1
ATOM 618 N N . PRO A 1 86 ? -1.235 -5.126 4.476 1.00 89.81 86 PRO A N 1
ATOM 619 C CA . PRO A 1 86 ? -1.021 -4.311 3.283 1.00 89.81 86 PRO A CA 1
ATOM 620 C C . PRO A 1 86 ? 0.465 -4.069 2.996 1.00 89.81 86 PRO A C 1
ATOM 622 O O . PRO A 1 86 ? 1.331 -4.306 3.837 1.00 89.81 86 PRO A O 1
ATOM 625 N N . ASP A 1 87 ? 0.759 -3.583 1.794 1.00 85.88 87 ASP A N 1
ATOM 626 C CA . ASP A 1 87 ? 2.114 -3.256 1.338 1.00 85.88 87 ASP A CA 1
ATOM 627 C C . ASP A 1 87 ? 2.624 -1.894 1.839 1.00 85.88 87 ASP A C 1
ATOM 629 O O . ASP A 1 87 ? 3.819 -1.608 1.740 1.00 85.88 87 ASP A O 1
ATOM 633 N N . SER A 1 88 ? 1.747 -1.063 2.405 1.00 88.44 88 SER A N 1
ATOM 634 C CA . SER A 1 88 ? 2.119 0.163 3.107 1.00 88.44 88 SER A CA 1
ATOM 635 C C . SER A 1 88 ? 1.081 0.580 4.150 1.00 88.44 88 SER A C 1
ATOM 637 O O . SER A 1 88 ? -0.075 0.141 4.126 1.00 88.44 88 SER A O 1
ATOM 639 N N . LEU A 1 89 ? 1.484 1.481 5.051 1.00 91.25 89 LEU A N 1
ATOM 640 C CA . LEU A 1 89 ? 0.556 2.105 5.994 1.00 91.25 89 LEU A CA 1
ATOM 641 C C . LEU A 1 89 ? -0.440 3.044 5.321 1.00 91.25 89 LEU A C 1
ATOM 643 O O . LEU A 1 89 ? -1.564 3.146 5.797 1.00 91.25 89 LEU A O 1
ATOM 647 N N . ASP A 1 90 ? -0.083 3.666 4.198 1.00 90.50 90 ASP A N 1
ATOM 648 C CA . ASP A 1 90 ? -1.009 4.464 3.388 1.00 90.50 90 ASP A CA 1
ATOM 649 C C . ASP A 1 90 ? -2.182 3.604 2.914 1.00 90.50 90 ASP A C 1
ATOM 651 O O . ASP A 1 90 ? -3.346 3.972 3.081 1.00 90.50 90 ASP A O 1
ATOM 655 N N . ALA A 1 91 ? -1.875 2.419 2.372 1.00 91.12 91 ALA A N 1
ATOM 656 C CA . ALA A 1 91 ? -2.886 1.470 1.935 1.00 91.12 91 ALA A CA 1
ATOM 657 C C . ALA A 1 91 ? -3.744 1.007 3.117 1.00 91.12 91 ALA A C 1
ATOM 659 O O . ALA A 1 91 ? -4.970 1.002 3.016 1.00 91.12 91 ALA A O 1
ATOM 660 N N . TYR A 1 92 ? -3.120 0.676 4.251 1.00 93.75 92 TYR A N 1
ATOM 661 C CA . TYR A 1 92 ? -3.840 0.301 5.466 1.00 93.75 92 TYR A CA 1
ATOM 662 C C . TYR A 1 92 ? -4.785 1.415 5.946 1.00 93.75 92 TYR A C 1
ATOM 664 O O . TYR A 1 92 ? -5.969 1.152 6.147 1.00 93.75 92 TYR A O 1
ATOM 672 N N . TYR A 1 93 ? -4.305 2.660 6.045 1.00 93.56 93 TYR A N 1
ATOM 673 C CA . TYR A 1 93 ? -5.081 3.823 6.488 1.00 93.56 93 TYR A CA 1
ATOM 674 C C . TYR A 1 93 ? -6.300 4.076 5.595 1.00 93.56 93 TYR A C 1
ATOM 676 O O . TYR A 1 93 ? -7.426 4.188 6.079 1.00 93.56 93 TYR A O 1
ATOM 684 N N . GLN A 1 94 ? -6.102 4.076 4.273 1.00 91.56 94 GLN A N 1
ATOM 685 C CA . GLN A 1 94 ? -7.195 4.235 3.310 1.00 91.56 94 GLN A CA 1
ATOM 686 C C . GLN A 1 94 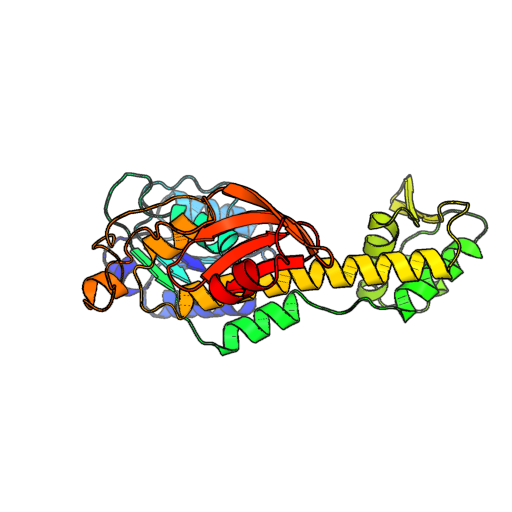? -8.228 3.107 3.402 1.00 91.56 94 GLN A C 1
ATOM 688 O O . GLN A 1 94 ? -9.421 3.329 3.189 1.00 91.56 94 GLN A O 1
ATOM 693 N N . GLN A 1 95 ? -7.778 1.882 3.678 1.00 93.69 95 GLN A N 1
ATOM 694 C CA . GLN A 1 95 ? -8.642 0.711 3.769 1.00 93.69 95 GLN A CA 1
ATOM 695 C C . GLN A 1 95 ? -9.485 0.725 5.043 1.00 93.69 95 GLN A C 1
ATOM 697 O O . GLN A 1 95 ? -10.693 0.505 4.950 1.00 93.69 95 GLN A O 1
ATOM 702 N N . ILE A 1 96 ? -8.885 1.007 6.205 1.00 94.38 96 ILE A N 1
ATOM 703 C CA . ILE A 1 96 ? -9.621 1.080 7.476 1.00 94.38 96 ILE A CA 1
ATOM 704 C C . ILE A 1 96 ? -10.556 2.294 7.526 1.00 94.38 96 ILE A C 1
ATOM 706 O O . ILE A 1 96 ? -11.647 2.183 8.074 1.00 94.38 96 ILE A O 1
ATOM 710 N N . GLY A 1 97 ? -10.206 3.407 6.864 1.00 92.50 97 GLY A N 1
ATOM 711 C CA . GLY A 1 97 ? -11.041 4.615 6.747 1.00 92.50 97 GLY A CA 1
ATOM 712 C C . GLY A 1 97 ? -12.317 4.451 5.904 1.00 92.50 97 GLY A C 1
ATOM 713 O O . GLY A 1 97 ? -12.999 5.427 5.578 1.00 92.50 97 GLY A O 1
ATOM 714 N N . ARG A 1 98 ? -12.637 3.221 5.489 1.00 91.31 98 ARG A N 1
ATOM 715 C CA . ARG A 1 98 ? -13.936 2.863 4.903 1.00 91.31 98 ARG A CA 1
ATOM 716 C C . ARG A 1 98 ? -14.976 2.519 5.960 1.00 91.31 98 ARG A C 1
ATOM 718 O O . ARG A 1 98 ? -16.159 2.636 5.674 1.00 91.31 98 ARG A O 1
ATOM 725 N N . ALA A 1 99 ? -14.539 2.074 7.134 1.00 94.12 99 ALA A N 1
ATOM 726 C CA . ALA A 1 99 ? -15.425 1.711 8.226 1.00 94.12 99 ALA A CA 1
ATOM 727 C C . ALA A 1 99 ? -15.932 2.964 8.958 1.00 94.12 99 ALA A C 1
ATOM 729 O O . ALA A 1 99 ? -15.187 3.934 9.088 1.00 94.12 99 ALA A O 1
ATOM 730 N N . GLY A 1 100 ? -17.173 2.930 9.450 1.00 95.19 100 GLY A N 1
ATOM 731 C CA . GLY A 1 100 ? -17.724 3.944 10.356 1.00 95.19 100 GLY A CA 1
ATOM 732 C C . GLY A 1 100 ? -17.781 5.361 9.786 1.00 95.19 100 GLY A C 1
ATOM 733 O O . GLY A 1 100 ? -17.566 6.323 10.520 1.00 95.19 100 GLY A O 1
ATOM 734 N N . ARG A 1 101 ? -18.030 5.524 8.480 1.00 94.62 101 ARG A N 1
ATOM 735 C CA . ARG A 1 101 ? -18.142 6.860 7.857 1.00 94.62 101 ARG A CA 1
ATOM 736 C C . ARG A 1 101 ? -19.435 7.585 8.230 1.00 94.62 101 ARG A C 1
ATOM 738 O O . ARG A 1 101 ? -19.507 8.800 8.096 1.00 94.62 101 ARG A O 1
ATOM 745 N N . ASP A 1 102 ? -20.428 6.844 8.701 1.00 95.62 102 ASP A N 1
ATOM 746 C CA . ASP A 1 102 ? -21.629 7.354 9.366 1.00 95.62 102 ASP A CA 1
ATOM 747 C C . ASP A 1 102 ? -21.362 7.874 10.797 1.00 95.62 102 ASP A C 1
ATOM 749 O O . ASP A 1 102 ? -22.251 8.471 11.396 1.00 95.62 102 ASP A O 1
ATOM 753 N N . GLY A 1 103 ? -20.150 7.688 11.335 1.00 95.44 103 GLY A N 1
ATOM 754 C CA . GLY A 1 103 ? -19.762 8.096 12.687 1.00 95.44 103 GLY A CA 1
ATOM 755 C C . GLY A 1 103 ? -20.086 7.072 13.778 1.00 95.44 103 GLY A C 1
ATOM 756 O O . GLY A 1 103 ? -19.676 7.264 14.924 1.00 95.44 103 GLY A O 1
ATOM 757 N N . GLU A 1 104 ? -20.767 5.977 13.438 1.00 96.38 104 GLU A N 1
ATOM 758 C CA . GLU A 1 104 ? -21.086 4.906 14.382 1.00 96.38 104 GLU A CA 1
ATOM 759 C C . GLU A 1 104 ? -19.878 3.981 14.609 1.00 96.38 104 GLU A C 1
ATOM 761 O O . GLU A 1 104 ? -19.026 3.839 13.719 1.00 96.38 104 GLU A O 1
ATOM 766 N N . PRO A 1 105 ? -19.794 3.302 15.773 1.00 95.38 105 PRO A N 1
ATOM 767 C CA . PRO A 1 105 ? -18.689 2.408 16.087 1.00 95.38 105 PRO A CA 1
ATOM 768 C C . PRO A 1 105 ? -18.409 1.391 14.978 1.00 95.38 105 PRO A C 1
ATOM 770 O O . PRO A 1 105 ? -19.309 0.756 14.415 1.00 95.38 105 PRO A O 1
ATOM 773 N N . ALA A 1 106 ? -17.126 1.232 14.674 1.00 96.94 106 ALA A N 1
ATOM 774 C CA . ALA A 1 106 ? -16.647 0.274 13.700 1.00 96.94 106 ALA A CA 1
ATOM 775 C C . ALA A 1 106 ? -15.264 -0.249 14.092 1.00 96.94 106 ALA A C 1
ATOM 777 O O . ALA A 1 106 ? -14.488 0.433 14.766 1.00 96.94 106 ALA A O 1
ATOM 778 N N . THR A 1 107 ? -14.952 -1.459 13.641 1.00 96.12 107 THR A N 1
ATOM 779 C CA . THR A 1 107 ? -13.739 -2.176 14.036 1.00 96.12 107 THR A CA 1
ATOM 780 C C . THR A 1 107 ? -12.800 -2.371 12.853 1.00 96.12 107 THR A C 1
ATOM 782 O O . THR A 1 107 ? -13.201 -2.825 11.781 1.00 96.12 107 THR A O 1
ATOM 785 N N . ALA A 1 108 ? -11.521 -2.075 13.067 1.00 96.69 108 ALA A N 1
ATOM 786 C CA . ALA A 1 108 ? -10.448 -2.426 12.150 1.00 96.69 108 ALA A CA 1
ATOM 787 C C . ALA A 1 108 ? -9.512 -3.439 12.816 1.00 96.69 108 ALA A C 1
ATOM 789 O O . ALA A 1 108 ? -8.928 -3.140 13.857 1.00 96.69 108 ALA A O 1
ATOM 790 N N . GLU A 1 109 ? -9.354 -4.620 12.219 1.00 96.44 109 GLU A N 1
ATOM 791 C CA . GLU A 1 109 ? -8.500 -5.684 12.762 1.00 96.44 109 GLU A CA 1
ATOM 792 C C . GLU A 1 109 ? -7.504 -6.195 11.726 1.00 96.44 109 GLU A C 1
ATOM 794 O O . GLU A 1 109 ? -7.872 -6.577 10.615 1.00 96.44 109 GLU A O 1
ATOM 799 N N . LEU A 1 110 ? -6.238 -6.279 12.132 1.00 95.56 110 LEU A N 1
ATOM 800 C CA . LEU A 1 110 ? -5.156 -6.841 11.336 1.00 95.56 110 LEU A CA 1
ATOM 801 C C . LEU A 1 110 ? -4.677 -8.168 11.929 1.00 95.56 110 LEU A C 1
ATOM 803 O O . LEU A 1 110 ? -4.036 -8.200 12.980 1.00 95.56 110 LEU A O 1
ATOM 807 N N . PHE A 1 111 ? -4.916 -9.259 11.203 1.00 94.25 111 PHE A N 1
ATOM 808 C CA . PHE A 1 111 ? -4.353 -10.573 11.498 1.00 94.25 111 PHE A CA 1
ATOM 809 C C . PHE A 1 111 ? -2.923 -10.630 10.959 1.00 94.25 111 PHE A C 1
ATOM 811 O O . PHE A 1 111 ? -2.687 -10.975 9.805 1.00 94.25 111 PHE A O 1
ATOM 818 N N . TYR A 1 112 ? -1.971 -10.229 11.799 1.00 89.81 112 TYR A N 1
ATOM 819 C CA . TYR A 1 112 ? -0.565 -10.116 11.428 1.00 89.81 112 TYR A CA 1
ATOM 820 C C . TYR A 1 112 ? 0.219 -11.400 11.705 1.00 89.81 112 TYR A C 1
ATOM 822 O O . TYR A 1 112 ? 0.212 -11.918 12.825 1.00 89.81 112 TYR A O 1
ATOM 830 N N . ARG A 1 113 ? 0.980 -11.851 10.705 1.00 88.00 113 ARG A N 1
ATOM 831 C CA . ARG A 1 113 ? 2.086 -12.795 10.878 1.00 88.00 113 ARG A CA 1
ATOM 832 C C . ARG A 1 113 ? 3.349 -12.188 10.255 1.00 88.00 113 ARG A C 1
ATOM 834 O O . ARG A 1 113 ? 3.262 -11.676 9.137 1.00 88.00 113 ARG A O 1
ATOM 841 N N . PRO A 1 114 ? 4.523 -12.240 10.912 1.00 82.12 114 PRO A N 1
ATOM 842 C CA . PRO A 1 1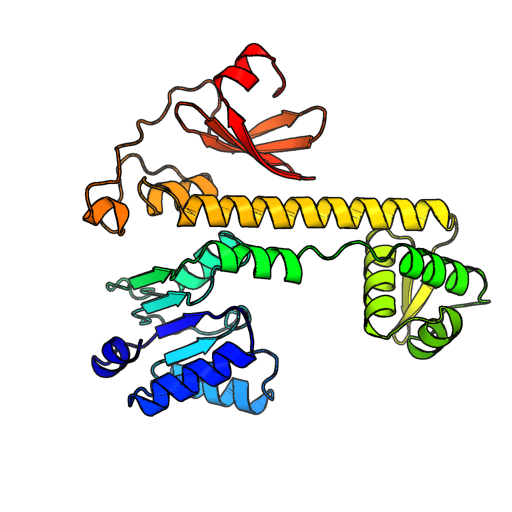14 ? 5.758 -11.691 10.343 1.00 82.12 114 PRO A CA 1
ATOM 843 C C . PRO A 1 114 ? 6.094 -12.234 8.946 1.00 82.12 114 PRO A C 1
ATOM 845 O O . PRO A 1 114 ? 6.679 -11.532 8.122 1.00 82.12 114 PRO A O 1
ATOM 848 N N . GLU A 1 115 ? 5.688 -13.468 8.643 1.00 80.81 115 GLU A N 1
ATOM 849 C CA . GLU A 1 115 ? 5.899 -14.104 7.342 1.00 80.81 115 GLU A CA 1
ATOM 850 C C . GLU A 1 115 ? 5.115 -13.433 6.201 1.00 80.81 115 GLU A C 1
ATOM 852 O O . GLU A 1 115 ? 5.547 -13.499 5.047 1.00 80.81 115 GLU A O 1
ATOM 857 N N . ASP A 1 116 ? 4.007 -12.749 6.504 1.00 74.88 116 ASP A N 1
ATOM 858 C CA . ASP A 1 116 ? 3.173 -12.079 5.499 1.00 74.88 116 ASP A CA 1
ATOM 859 C C . ASP A 1 116 ? 3.925 -10.920 4.827 1.00 74.88 116 ASP A C 1
ATOM 861 O O . ASP A 1 116 ? 3.754 -10.664 3.632 1.00 74.88 116 ASP A O 1
ATOM 865 N N . LEU A 1 117 ? 4.828 -10.262 5.560 1.00 74.69 117 LEU A N 1
ATOM 866 C CA . LEU A 1 117 ? 5.639 -9.162 5.034 1.00 74.69 117 LEU A CA 1
ATOM 867 C C . LEU A 1 117 ? 6.712 -9.644 4.054 1.00 74.69 117 LEU A C 1
ATOM 869 O O . LEU A 1 117 ? 7.023 -8.938 3.097 1.00 74.69 117 LEU A O 1
ATOM 873 N N . HIS A 1 118 ? 7.246 -10.858 4.232 1.00 69.94 118 HIS A N 1
ATOM 874 C CA . HIS A 1 118 ? 8.190 -11.442 3.275 1.00 69.94 118 HIS A CA 1
ATOM 875 C C . HIS A 1 118 ? 7.527 -11.721 1.926 1.00 69.94 118 HIS A C 1
ATOM 877 O O . HIS A 1 118 ? 8.141 -11.500 0.880 1.00 69.94 118 HIS A O 1
ATOM 883 N N . LEU A 1 119 ? 6.269 -12.174 1.934 1.00 68.12 119 LEU A N 1
ATOM 884 C CA . LEU A 1 119 ? 5.501 -12.364 0.707 1.00 68.12 119 LEU A CA 1
ATOM 885 C C . LEU A 1 119 ? 5.292 -11.028 -0.015 1.00 68.12 119 LEU A C 1
ATOM 887 O O . LEU A 1 119 ? 5.519 -10.958 -1.221 1.00 68.12 119 LEU A O 1
ATOM 891 N N . GLN A 1 120 ? 4.921 -9.970 0.711 1.00 69.00 120 GLN A N 1
ATOM 892 C CA . GLN A 1 120 ? 4.775 -8.631 0.132 1.00 69.00 120 GLN A CA 1
ATOM 893 C C . GLN A 1 120 ? 6.107 -8.106 -0.419 1.00 69.00 120 GLN A C 1
ATOM 895 O O . GLN A 1 120 ? 6.174 -7.670 -1.565 1.00 69.00 120 GLN A O 1
ATOM 900 N N . ALA A 1 121 ? 7.200 -8.238 0.337 1.00 66.69 121 ALA A N 1
ATOM 901 C CA . ALA A 1 121 ? 8.531 -7.859 -0.128 1.00 66.69 121 ALA A CA 1
ATOM 902 C C . ALA A 1 121 ? 8.922 -8.610 -1.410 1.00 66.69 121 ALA A C 1
ATOM 904 O O . ALA A 1 121 ? 9.427 -8.004 -2.349 1.00 66.69 121 ALA A O 1
ATOM 905 N N . PHE A 1 122 ? 8.650 -9.913 -1.493 1.00 66.19 122 PHE A N 1
ATOM 906 C CA . PHE A 1 122 ? 8.934 -10.704 -2.689 1.00 66.19 122 PHE A CA 1
ATOM 907 C C . PHE A 1 122 ? 8.090 -10.280 -3.901 1.00 66.19 122 PHE A C 1
ATOM 909 O O . PHE A 1 122 ? 8.616 -10.169 -5.010 1.00 66.19 122 PHE A O 1
ATOM 916 N N . LEU A 1 123 ? 6.789 -10.039 -3.704 1.00 63.09 123 LEU A N 1
ATOM 917 C CA . LEU A 1 123 ? 5.876 -9.636 -4.777 1.00 63.09 123 LEU A CA 1
ATOM 918 C C . LEU A 1 123 ? 6.208 -8.245 -5.327 1.00 63.09 123 LEU A C 1
ATOM 920 O O . LEU A 1 123 ? 6.074 -8.017 -6.532 1.00 63.09 123 LEU A O 1
ATOM 924 N N . THR A 1 124 ? 6.667 -7.343 -4.463 1.00 63.06 124 THR A N 1
ATOM 925 C CA . THR A 1 124 ? 6.802 -5.921 -4.790 1.00 63.06 124 THR A CA 1
ATOM 926 C C . THR A 1 124 ? 8.258 -5.532 -5.107 1.00 63.06 124 THR A C 1
ATOM 928 O O . THR A 1 124 ? 8.494 -4.730 -6.006 1.00 63.06 124 THR A O 1
ATOM 931 N N . ALA A 1 125 ? 9.264 -6.158 -4.480 1.00 60.72 125 ALA A N 1
ATOM 932 C CA . ALA A 1 125 ? 10.685 -5.792 -4.599 1.00 60.72 125 ALA A CA 1
ATOM 933 C C . ALA A 1 125 ? 11.502 -6.693 -5.548 1.00 60.72 125 ALA A C 1
ATOM 935 O O . ALA A 1 125 ? 12.636 -7.080 -5.262 1.00 60.72 125 ALA A O 1
ATOM 936 N N . ALA A 1 126 ? 10.957 -7.051 -6.709 1.00 66.88 126 ALA A N 1
ATOM 937 C CA . ALA A 1 126 ? 11.713 -7.845 -7.677 1.00 66.88 126 ALA A CA 1
ATOM 938 C C . ALA A 1 126 ? 12.881 -7.030 -8.282 1.00 66.88 126 ALA A C 1
ATOM 940 O O . ALA A 1 126 ? 12.713 -5.840 -8.548 1.00 66.88 126 ALA A O 1
ATOM 941 N N . ARG A 1 127 ? 14.054 -7.643 -8.508 1.00 74.44 127 ARG A N 1
ATOM 942 C CA . ARG A 1 127 ? 15.264 -6.981 -9.058 1.00 74.44 127 ARG A CA 1
ATOM 943 C C . ARG A 1 127 ? 15.102 -6.513 -10.503 1.00 74.44 127 ARG A C 1
ATOM 945 O O . ARG A 1 127 ? 14.287 -7.055 -11.255 1.00 74.44 127 ARG A O 1
ATOM 952 N N . ALA A 1 128 ? 15.880 -5.495 -10.877 1.00 81.44 128 ALA A N 1
ATOM 953 C CA . ALA A 1 128 ? 16.005 -5.070 -12.263 1.00 81.44 128 ALA A CA 1
ATOM 954 C C . ALA A 1 128 ? 16.506 -6.249 -13.113 1.00 81.44 128 ALA A C 1
ATOM 956 O O . ALA A 1 128 ? 17.520 -6.861 -12.773 1.00 81.44 128 ALA A O 1
ATOM 957 N N . PRO A 1 129 ? 15.816 -6.609 -14.208 1.00 87.56 129 PRO A N 1
ATOM 958 C CA . PRO A 1 129 ? 16.285 -7.667 -15.085 1.00 87.56 129 PRO A CA 1
ATOM 959 C C . PRO A 1 129 ? 17.364 -7.098 -16.016 1.00 87.56 129 PRO A C 1
ATOM 961 O O . PRO A 1 129 ? 17.080 -6.793 -17.172 1.00 87.56 129 PRO A O 1
ATOM 964 N N . GLU A 1 130 ? 18.587 -6.918 -15.514 1.00 93.44 130 GLU A N 1
ATOM 965 C CA . GLU A 1 130 ? 19.697 -6.272 -16.236 1.00 93.44 130 GLU A CA 1
ATOM 966 C C . GLU A 1 130 ? 19.928 -6.829 -17.641 1.00 93.44 130 GLU A C 1
ATOM 968 O O . GLU A 1 130 ? 20.039 -6.068 -18.606 1.00 93.44 130 GLU A O 1
ATOM 973 N N . ASP A 1 131 ? 19.916 -8.153 -17.786 1.00 93.75 131 ASP A N 1
ATOM 974 C CA . ASP A 1 131 ? 20.074 -8.803 -19.087 1.00 93.75 131 ASP A CA 1
ATOM 975 C C . ASP A 1 131 ? 18.924 -8.468 -20.040 1.00 93.75 131 ASP A C 1
ATOM 977 O O . ASP A 1 131 ? 19.143 -8.238 -21.233 1.00 93.75 131 ASP A O 1
ATOM 981 N N . ALA A 1 132 ? 17.697 -8.370 -19.523 1.00 94.00 132 ALA A N 1
ATOM 982 C CA . ALA A 1 132 ? 16.541 -7.966 -20.312 1.00 94.00 132 ALA A CA 1
ATOM 983 C C . ALA A 1 132 ? 16.614 -6.483 -20.700 1.00 94.00 132 ALA A C 1
ATOM 985 O O . ALA A 1 132 ? 16.340 -6.150 -21.853 1.00 94.00 132 ALA A O 1
ATOM 986 N N . LEU A 1 133 ? 17.033 -5.602 -19.782 1.00 96.06 133 LEU A N 1
ATOM 987 C CA . LEU A 1 133 ? 17.264 -4.177 -20.053 1.00 96.06 133 LEU A CA 1
ATOM 988 C C . LEU A 1 133 ? 18.303 -4.005 -21.169 1.00 96.06 133 LEU A C 1
ATOM 990 O O . LEU A 1 133 ? 18.068 -3.300 -22.154 1.00 96.06 133 LEU A O 1
ATOM 994 N N . ARG A 1 134 ? 19.428 -4.719 -21.059 1.00 97.00 134 ARG A N 1
ATOM 995 C CA . ARG A 1 134 ? 20.507 -4.707 -22.050 1.00 97.00 134 ARG A CA 1
ATOM 996 C C . ARG A 1 134 ? 20.038 -5.240 -23.400 1.00 97.00 134 ARG A C 1
ATOM 998 O O . ARG A 1 134 ? 20.343 -4.631 -24.423 1.00 97.00 134 ARG A O 1
ATOM 1005 N N . SER A 1 135 ? 19.291 -6.342 -23.410 1.00 96.06 135 SER A N 1
ATOM 1006 C CA . SER A 1 135 ? 18.796 -6.975 -24.639 1.00 96.06 135 SER A CA 1
ATOM 1007 C C . SER A 1 135 ? 17.778 -6.096 -25.365 1.00 96.06 135 SER A C 1
ATOM 1009 O O . SER A 1 135 ? 17.903 -5.893 -26.571 1.00 96.06 135 SER A O 1
ATOM 1011 N N . VAL A 1 136 ? 16.829 -5.492 -24.638 1.00 96.31 136 VAL A N 1
ATOM 1012 C CA . VAL A 1 136 ? 15.860 -4.536 -25.205 1.00 96.31 136 VAL A CA 1
ATOM 1013 C C . VAL A 1 136 ? 16.564 -3.304 -25.769 1.00 96.31 136 VAL A C 1
ATOM 1015 O O . VAL A 1 136 ? 16.299 -2.919 -26.908 1.00 96.31 136 VAL A O 1
ATOM 1018 N N . SER A 1 137 ? 17.483 -2.705 -25.004 1.00 95.56 137 SER A N 1
ATOM 1019 C CA . SER A 1 137 ? 18.222 -1.514 -25.437 1.00 95.56 137 SER A CA 1
ATOM 1020 C C . SER A 1 137 ? 19.060 -1.793 -26.690 1.00 95.56 137 SER A C 1
ATOM 1022 O O . SER A 1 137 ? 19.002 -1.025 -27.647 1.00 95.56 137 SER A O 1
ATOM 1024 N N . LYS A 1 138 ? 19.779 -2.925 -26.747 1.00 95.56 138 LYS A N 1
ATOM 1025 C CA . LYS A 1 138 ? 20.543 -3.325 -27.941 1.00 95.56 138 LYS A CA 1
ATOM 1026 C C . LYS A 1 138 ? 19.644 -3.568 -29.153 1.00 95.56 138 LYS A C 1
ATOM 1028 O O . LYS A 1 138 ? 19.942 -3.048 -30.224 1.00 95.56 138 LYS A O 1
ATOM 1033 N N . ALA A 1 139 ? 18.543 -4.306 -28.989 1.00 95.38 139 ALA A N 1
ATOM 1034 C CA . ALA A 1 139 ? 17.623 -4.612 -30.084 1.00 95.38 139 ALA A CA 1
ATOM 1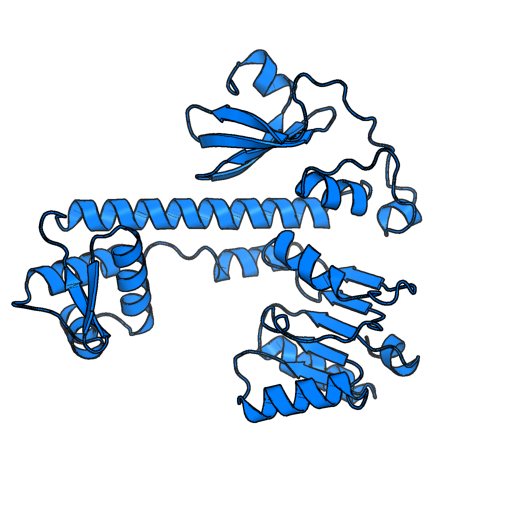035 C C . ALA A 1 139 ? 17.031 -3.339 -30.715 1.00 95.38 139 ALA A C 1
ATOM 1037 O O . ALA A 1 139 ? 17.054 -3.188 -31.931 1.00 95.38 139 ALA A O 1
ATOM 1038 N N . LEU A 1 140 ? 16.579 -2.383 -29.895 1.00 94.44 140 LEU A N 1
ATOM 1039 C CA . LEU A 1 140 ? 15.994 -1.122 -30.373 1.00 94.44 140 LEU A CA 1
ATOM 1040 C C . LEU A 1 140 ? 17.014 -0.145 -30.975 1.00 94.44 140 LEU A C 1
ATOM 1042 O O . LEU A 1 140 ? 16.627 0.765 -31.709 1.00 94.44 140 LEU A O 1
ATOM 1046 N N . ARG A 1 141 ? 18.300 -0.292 -30.644 1.00 92.06 141 ARG A N 1
ATOM 1047 C CA . ARG A 1 141 ? 19.391 0.518 -31.212 1.00 92.06 141 ARG A CA 1
ATOM 1048 C C . ARG A 1 141 ? 19.923 -0.072 -32.518 1.00 92.06 141 ARG A C 1
ATOM 1050 O O . ARG A 1 141 ? 20.386 0.686 -33.358 1.00 92.06 141 ARG A O 1
ATOM 1057 N N . ALA A 1 142 ? 19.841 -1.393 -32.683 1.00 91.25 142 ALA A N 1
ATOM 1058 C CA . ALA A 1 142 ? 20.190 -2.087 -33.922 1.00 91.25 142 ALA A CA 1
ATOM 1059 C C . ALA A 1 142 ? 19.069 -2.052 -34.979 1.00 91.25 142 ALA A C 1
ATOM 1061 O O . ALA A 1 142 ? 19.320 -2.371 -36.136 1.00 91.25 142 ALA A O 1
ATOM 1062 N N . ALA A 1 143 ? 17.839 -1.710 -34.589 1.00 88.88 143 ALA A N 1
ATOM 1063 C CA . ALA A 1 143 ? 16.701 -1.627 -35.496 1.00 88.88 143 ALA A CA 1
ATOM 1064 C C . ALA A 1 143 ? 16.632 -0.273 -36.223 1.00 88.88 143 ALA A C 1
ATOM 1066 O O . ALA A 1 143 ? 16.728 0.783 -35.596 1.00 88.88 143 ALA A O 1
ATOM 1067 N N . ASP A 1 144 ? 16.318 -0.303 -37.521 1.00 81.44 144 ASP A N 1
ATOM 1068 C CA . ASP A 1 144 ? 16.035 0.879 -38.351 1.00 81.44 144 ASP A CA 1
ATOM 1069 C C . ASP A 1 144 ? 14.609 1.426 -38.122 1.00 81.44 144 ASP A C 1
ATOM 1071 O O . ASP A 1 144 ? 13.851 1.702 -39.055 1.00 81.44 144 ASP A O 1
ATOM 1075 N N . GLY A 1 145 ? 14.195 1.553 -36.857 1.00 87.75 145 GLY A N 1
ATOM 1076 C CA . GLY A 1 145 ? 12.925 2.177 -36.490 1.00 87.75 145 GLY A CA 1
ATOM 1077 C C . GLY A 1 145 ? 12.211 1.580 -35.273 1.00 87.75 145 GLY A C 1
ATOM 1078 O O . GLY A 1 145 ? 12.745 0.723 -34.569 1.00 87.75 145 GLY A O 1
ATOM 1079 N N . PRO A 1 146 ? 10.980 2.051 -34.989 1.00 93.50 146 PRO A N 1
ATOM 1080 C CA . PRO A 1 146 ? 10.207 1.604 -33.836 1.00 93.50 146 PRO A CA 1
ATOM 1081 C C . PRO A 1 146 ? 9.728 0.156 -33.972 1.00 93.50 146 PRO A C 1
ATOM 1083 O O . PRO A 1 146 ? 9.118 -0.207 -34.985 1.00 93.50 146 PRO A O 1
ATOM 1086 N N . MET A 1 147 ? 9.882 -0.628 -32.905 1.00 94.50 147 MET A N 1
ATOM 1087 C CA . MET A 1 147 ? 9.501 -2.043 -32.876 1.00 94.50 147 MET A CA 1
ATOM 1088 C C . MET A 1 147 ? 8.170 -2.267 -32.164 1.00 94.50 147 MET A C 1
ATOM 1090 O O . MET A 1 147 ? 7.843 -1.614 -31.171 1.00 94.50 147 MET A O 1
ATOM 1094 N N . GLY A 1 148 ? 7.393 -3.229 -32.662 1.00 93.50 148 GLY A N 1
ATOM 1095 C CA . GLY A 1 148 ? 6.198 -3.714 -31.966 1.00 93.50 148 GLY A CA 1
ATOM 1096 C C . GLY A 1 148 ? 6.528 -4.702 -30.842 1.00 93.50 148 GLY A C 1
ATOM 1097 O O . GLY A 1 148 ? 7.584 -5.330 -30.829 1.00 93.50 148 GLY A O 1
ATOM 1098 N N . ALA A 1 149 ? 5.578 -4.932 -29.934 1.00 90.88 149 ALA A N 1
ATOM 1099 C CA . ALA A 1 149 ? 5.772 -5.805 -28.773 1.00 90.88 149 ALA A CA 1
ATOM 1100 C C . ALA A 1 149 ? 6.255 -7.234 -29.121 1.00 90.88 149 ALA A C 1
ATOM 1102 O O . ALA A 1 149 ? 7.158 -7.743 -28.460 1.00 90.88 149 ALA A O 1
ATOM 1103 N N . ARG A 1 150 ? 5.682 -7.877 -30.155 1.00 90.88 150 ARG A N 1
ATOM 1104 C CA . ARG A 1 150 ? 6.070 -9.234 -30.616 1.00 90.88 150 ARG A CA 1
ATOM 1105 C C . ARG A 1 150 ? 7.395 -9.264 -31.380 1.00 90.88 150 ARG A C 1
ATOM 1107 O O . ARG A 1 150 ? 8.043 -10.300 -31.478 1.00 90.88 150 ARG A O 1
ATOM 1114 N N . GLU A 1 151 ? 7.751 -8.151 -32.000 1.00 93.25 151 GLU A N 1
ATOM 1115 C CA . GLU A 1 151 ? 8.995 -8.003 -32.749 1.00 93.25 151 GLU A CA 1
ATOM 1116 C C . GLU A 1 151 ? 10.166 -7.876 -31.778 1.00 93.25 151 GLU A C 1
ATOM 1118 O O . GLU A 1 151 ? 11.120 -8.642 -31.861 1.00 93.25 151 GLU A O 1
ATOM 1123 N N . LEU A 1 152 ? 10.014 -6.999 -30.783 1.00 92.81 152 LEU A N 1
ATOM 1124 C CA . LEU A 1 152 ? 10.974 -6.813 -29.704 1.00 92.81 152 LEU A CA 1
ATOM 1125 C C . LEU A 1 152 ? 11.158 -8.085 -28.866 1.00 92.81 152 LEU A C 1
ATOM 1127 O O . LEU A 1 152 ? 12.273 -8.405 -28.481 1.00 92.81 152 LEU A O 1
ATOM 1131 N N . GLU A 1 153 ? 10.079 -8.834 -28.615 1.00 92.50 153 GLU A N 1
ATOM 1132 C CA . GLU A 1 153 ? 10.139 -10.117 -27.898 1.00 92.50 153 GLU A CA 1
ATOM 1133 C C . GLU A 1 153 ? 11.042 -11.133 -28.612 1.00 92.50 153 GLU A C 1
ATOM 1135 O O . GLU A 1 153 ? 11.911 -11.733 -27.984 1.00 92.50 153 GLU A O 1
ATOM 1140 N N . ARG A 1 154 ? 10.892 -11.261 -29.939 1.00 92.94 154 ARG A N 1
ATOM 1141 C CA . ARG A 1 154 ? 11.727 -12.143 -30.766 1.00 92.94 154 ARG A CA 1
ATOM 1142 C C . ARG A 1 154 ? 13.166 -11.646 -30.873 1.00 92.94 154 ARG A C 1
ATOM 1144 O O . ARG A 1 154 ? 14.081 -12.445 -30.728 1.00 92.94 154 ARG A O 1
ATOM 1151 N N . ALA A 1 155 ? 13.364 -10.350 -31.107 1.00 92.38 155 ALA A N 1
ATOM 1152 C CA . ALA A 1 155 ? 14.694 -9.771 -31.286 1.00 92.38 155 ALA A CA 1
ATOM 1153 C C . ALA A 1 155 ? 15.534 -9.787 -29.998 1.00 92.38 155 ALA A C 1
ATOM 1155 O O . ALA A 1 155 ? 16.741 -9.994 -30.060 1.00 92.38 155 ALA A O 1
ATOM 1156 N N . ALA A 1 156 ? 14.902 -9.586 -28.838 1.00 92.12 156 ALA A N 1
ATOM 1157 C CA . ALA A 1 156 ? 15.578 -9.593 -27.542 1.00 92.12 156 ALA A CA 1
ATOM 1158 C C . ALA A 1 156 ? 15.627 -10.984 -26.879 1.00 92.12 156 ALA A C 1
ATOM 1160 O O . ALA A 1 156 ? 16.311 -11.135 -25.872 1.00 92.12 156 ALA A O 1
ATOM 1161 N N . GLY A 1 157 ? 14.897 -11.982 -27.398 1.00 93.31 157 GLY A N 1
ATOM 1162 C CA . GLY A 1 157 ? 14.852 -13.334 -26.827 1.00 93.31 157 GLY A CA 1
ATOM 1163 C C . GLY A 1 157 ? 14.221 -13.393 -25.430 1.00 93.31 157 GLY A C 1
ATOM 1164 O O . GLY A 1 157 ? 14.680 -14.141 -24.573 1.00 93.31 157 GLY A O 1
ATOM 1165 N N . LEU A 1 158 ? 13.195 -12.576 -25.172 1.00 93.06 158 LEU A N 1
ATOM 1166 C CA . LEU A 1 158 ? 12.613 -12.398 -23.836 1.00 93.06 158 LEU A CA 1
ATOM 1167 C C . LEU A 1 158 ? 11.209 -12.986 -23.730 1.00 93.06 158 LEU A C 1
ATOM 1169 O O . LEU A 1 158 ? 10.475 -13.052 -24.708 1.00 93.06 158 LEU A O 1
ATOM 1173 N N . SER A 1 159 ? 10.786 -13.324 -22.511 1.00 92.00 159 SER A N 1
ATOM 1174 C CA . SER A 1 159 ? 9.368 -13.571 -22.234 1.00 92.00 159 SER A CA 1
ATOM 1175 C C . SER A 1 159 ? 8.564 -12.266 -22.282 1.00 92.00 159 SER A C 1
ATOM 1177 O O . SER A 1 159 ? 9.094 -11.177 -22.028 1.00 92.00 159 SER A O 1
ATOM 1179 N N . ARG A 1 160 ? 7.248 -12.368 -22.517 1.00 90.50 160 ARG A N 1
ATOM 1180 C CA . ARG A 1 160 ? 6.312 -11.230 -22.462 1.00 90.50 160 ARG A CA 1
ATOM 1181 C C . ARG A 1 160 ? 6.502 -10.366 -21.206 1.00 90.50 160 ARG A C 1
ATOM 1183 O O . ARG A 1 160 ? 6.533 -9.140 -21.314 1.00 90.50 160 ARG A O 1
ATOM 1190 N N . THR A 1 161 ? 6.635 -10.996 -20.036 1.00 88.25 161 THR A N 1
ATOM 1191 C CA . THR A 1 161 ? 6.782 -10.315 -18.738 1.00 88.25 161 THR A CA 1
ATOM 1192 C C . THR A 1 161 ? 8.125 -9.600 -18.620 1.00 88.25 161 THR A C 1
ATOM 1194 O O . THR A 1 161 ? 8.152 -8.420 -18.271 1.00 88.25 161 THR A O 1
ATOM 1197 N N . ALA A 1 162 ? 9.230 -10.275 -18.961 1.00 89.69 162 ALA A N 1
ATOM 1198 C CA . ALA A 1 162 ? 10.568 -9.686 -18.903 1.00 89.69 162 ALA A CA 1
ATOM 1199 C C . ALA A 1 162 ? 10.699 -8.487 -19.854 1.00 89.69 162 ALA A C 1
ATOM 1201 O O . ALA A 1 162 ? 11.196 -7.436 -19.454 1.00 89.69 162 ALA A O 1
ATOM 1202 N N . ARG A 1 163 ? 10.162 -8.604 -21.078 1.00 93.25 163 ARG A N 1
ATOM 1203 C CA . ARG A 1 163 ? 10.116 -7.505 -22.051 1.00 93.25 163 ARG A CA 1
ATOM 1204 C C . ARG A 1 163 ? 9.320 -6.317 -21.521 1.00 93.25 163 ARG A C 1
ATOM 1206 O O . ARG A 1 163 ? 9.819 -5.200 -21.548 1.00 93.25 163 ARG A O 1
ATOM 1213 N N . THR A 1 164 ? 8.081 -6.537 -21.073 1.00 91.38 164 THR A N 1
ATOM 1214 C CA . THR A 1 164 ? 7.229 -5.445 -20.572 1.00 91.38 164 THR A CA 1
ATOM 1215 C C . THR A 1 164 ? 7.898 -4.715 -19.410 1.00 91.38 164 THR A C 1
ATOM 1217 O O . THR A 1 164 ? 7.923 -3.490 -19.396 1.00 91.38 164 THR A O 1
ATOM 1220 N N . ARG A 1 165 ? 8.515 -5.451 -18.484 1.00 90.38 165 ARG A N 1
ATOM 1221 C CA . ARG A 1 165 ? 9.244 -4.851 -17.370 1.00 90.38 165 ARG A CA 1
ATOM 1222 C C . ARG A 1 165 ? 10.448 -4.021 -17.822 1.00 90.38 165 ARG A C 1
ATOM 1224 O O . ARG A 1 165 ? 10.611 -2.901 -17.351 1.00 90.38 165 ARG A O 1
ATOM 1231 N N . ALA A 1 166 ? 11.272 -4.558 -18.721 1.00 93.44 166 ALA A N 1
ATOM 1232 C CA . ALA A 1 166 ? 12.449 -3.860 -19.227 1.00 93.44 166 ALA A CA 1
ATOM 1233 C C . ALA A 1 166 ? 12.079 -2.579 -19.990 1.00 93.44 166 ALA A C 1
ATOM 1235 O O . ALA A 1 166 ? 12.699 -1.543 -19.778 1.00 93.44 166 ALA A O 1
ATOM 1236 N N . VAL A 1 167 ? 11.041 -2.631 -20.832 1.00 94.25 167 VAL A N 1
ATOM 1237 C CA . VAL A 1 167 ? 10.538 -1.455 -21.559 1.00 94.25 167 VAL A CA 1
ATOM 1238 C C . VAL A 1 167 ? 10.071 -0.369 -20.593 1.00 94.25 167 VAL A C 1
ATOM 1240 O O . VAL A 1 167 ? 10.516 0.763 -20.728 1.00 94.25 167 VAL A O 1
ATOM 1243 N N . ASN A 1 168 ? 9.248 -0.716 -19.597 1.00 92.56 168 ASN A N 1
ATOM 1244 C CA . ASN A 1 168 ? 8.726 0.260 -18.637 1.00 92.56 168 ASN A CA 1
ATOM 1245 C C . ASN A 1 168 ? 9.849 0.958 -17.853 1.00 92.56 168 ASN A C 1
ATOM 1247 O O . ASN A 1 168 ? 9.820 2.174 -17.704 1.00 92.56 168 ASN A O 1
ATOM 1251 N N . LEU A 1 169 ? 10.849 0.204 -17.375 1.00 93.06 169 LEU A N 1
ATOM 1252 C CA . LEU A 1 169 ? 11.988 0.776 -16.646 1.00 93.06 169 LEU A CA 1
ATOM 1253 C C . LEU A 1 169 ? 12.834 1.695 -17.536 1.00 93.06 169 LEU A C 1
ATOM 1255 O O . LEU A 1 169 ? 13.200 2.788 -17.118 1.00 93.06 169 LEU A O 1
ATOM 1259 N N . LEU A 1 170 ? 13.116 1.284 -18.775 1.00 95.50 170 LEU A N 1
ATOM 1260 C CA . LEU A 1 170 ? 13.890 2.106 -19.707 1.00 95.50 170 LEU A CA 1
ATOM 1261 C C . LEU A 1 170 ? 13.124 3.359 -20.171 1.00 95.50 170 LEU A C 1
ATOM 1263 O O . LEU A 1 170 ? 13.740 4.380 -20.461 1.00 95.50 170 LEU A O 1
ATOM 1267 N N . GLU A 1 171 ? 11.795 3.302 -20.256 1.00 95.06 171 GLU A N 1
ATOM 1268 C CA . GLU A 1 171 ? 10.951 4.465 -20.553 1.00 95.06 171 GLU A CA 1
ATOM 1269 C C . GLU A 1 171 ? 10.913 5.453 -19.375 1.00 95.06 171 GLU A C 1
ATOM 1271 O O . GLU A 1 171 ? 11.034 6.654 -19.595 1.00 95.06 171 GLU A O 1
ATOM 1276 N N . GLN A 1 172 ? 10.852 4.965 -18.128 1.00 93.50 172 GLN A N 1
ATOM 1277 C CA . GLN A 1 172 ? 10.901 5.805 -16.918 1.00 93.50 172 GLN A CA 1
ATOM 1278 C C . GLN A 1 172 ? 12.183 6.635 -16.806 1.00 93.50 172 GLN A C 1
ATOM 1280 O O . GLN A 1 172 ? 12.135 7.758 -16.315 1.00 93.50 172 GLN A O 1
ATOM 1285 N N . VAL A 1 173 ? 13.314 6.105 -17.279 1.00 94.94 173 VAL A N 1
ATOM 1286 C CA . VAL A 1 173 ? 14.603 6.821 -17.297 1.00 94.94 173 VAL A CA 1
ATOM 1287 C C . VAL A 1 173 ? 14.851 7.576 -18.607 1.00 94.94 173 VAL A C 1
ATOM 1289 O O . VAL A 1 173 ? 15.966 8.013 -18.877 1.00 94.94 173 VAL A O 1
ATOM 1292 N N . GLY A 1 174 ? 13.833 7.697 -19.466 1.00 95.00 174 GLY A N 1
ATOM 1293 C CA . GLY A 1 174 ? 13.914 8.445 -20.721 1.00 95.00 174 GLY A CA 1
ATOM 1294 C C . GLY A 1 174 ? 14.803 7.810 -21.796 1.00 95.00 174 GLY A C 1
ATOM 1295 O O . GLY A 1 174 ? 15.116 8.457 -22.793 1.00 95.00 174 GLY A O 1
ATOM 1296 N N . ALA A 1 175 ? 15.210 6.547 -21.641 1.00 95.44 175 ALA A N 1
ATOM 1297 C CA . ALA A 1 175 ? 16.007 5.842 -22.644 1.00 95.44 175 ALA A CA 1
ATOM 1298 C C . ALA A 1 175 ? 15.156 5.336 -23.820 1.00 95.44 175 ALA A C 1
ATOM 1300 O O . ALA A 1 175 ? 15.672 5.156 -24.929 1.00 95.44 175 ALA A O 1
ATOM 1301 N N . LEU A 1 176 ? 13.858 5.113 -23.593 1.00 95.44 176 LEU A N 1
ATOM 1302 C CA . LEU A 1 176 ? 12.879 4.711 -24.602 1.00 95.44 176 LEU A CA 1
ATOM 1303 C C . LEU A 1 176 ? 11.695 5.674 -24.642 1.00 95.44 176 LEU A C 1
ATOM 1305 O O . LEU A 1 176 ? 11.412 6.378 -23.680 1.00 95.44 176 LEU A O 1
ATOM 1309 N N . ARG A 1 177 ? 10.971 5.647 -25.760 1.00 93.81 177 ARG A N 1
ATOM 1310 C CA . ARG A 1 177 ? 9.693 6.342 -25.918 1.00 93.81 177 ARG A CA 1
ATOM 1311 C C . ARG A 1 177 ? 8.676 5.466 -26.634 1.00 93.81 177 ARG A C 1
ATOM 1313 O O . ARG A 1 177 ? 8.989 4.847 -27.661 1.00 93.81 177 ARG A O 1
ATOM 1320 N N . THR A 1 178 ? 7.443 5.470 -26.145 1.00 93.19 178 THR A N 1
ATOM 1321 C CA . THR A 1 178 ? 6.310 4.900 -26.872 1.00 93.19 178 THR A CA 1
ATOM 1322 C C . THR A 1 178 ? 5.901 5.813 -28.034 1.00 93.19 178 THR A C 1
ATOM 1324 O O . THR A 1 178 ? 5.738 7.023 -27.890 1.00 93.19 178 THR A O 1
ATOM 1327 N N . VAL A 1 179 ? 5.739 5.236 -29.224 1.00 91.06 179 VAL A N 1
ATOM 1328 C CA . VAL A 1 179 ? 5.277 5.920 -30.440 1.00 91.06 179 VAL A CA 1
ATOM 1329 C C . VAL A 1 179 ? 3.903 5.397 -30.877 1.00 91.06 179 VAL A C 1
ATOM 1331 O O . VAL A 1 179 ? 3.305 4.522 -30.246 1.00 91.06 179 VAL A O 1
ATOM 1334 N N . ARG A 1 180 ? 3.369 5.928 -31.987 1.00 83.81 180 ARG A N 1
ATOM 1335 C CA . ARG A 1 180 ? 2.046 5.545 -32.509 1.00 83.81 180 ARG A CA 1
ATOM 1336 C C . ARG A 1 180 ? 1.887 4.024 -32.649 1.00 83.81 180 ARG A C 1
ATOM 1338 O O . ARG A 1 180 ? 2.786 3.331 -33.124 1.00 83.81 180 ARG A O 1
ATOM 1345 N N . ARG A 1 181 ? 0.686 3.542 -32.304 1.00 82.81 181 ARG A N 1
ATOM 1346 C CA . ARG A 1 181 ? 0.276 2.122 -32.313 1.00 82.81 181 ARG A CA 1
ATOM 1347 C C . ARG A 1 181 ? 1.017 1.230 -31.299 1.00 82.81 181 ARG A C 1
ATOM 1349 O O . ARG A 1 181 ? 1.145 0.033 -31.538 1.00 82.81 181 ARG A O 1
ATOM 1356 N N . GLY A 1 182 ? 1.502 1.790 -30.186 1.00 83.75 182 GLY A N 1
ATOM 1357 C CA . GLY A 1 182 ? 2.124 1.015 -29.100 1.00 83.75 182 GLY A CA 1
ATOM 1358 C C . GLY A 1 182 ? 3.478 0.403 -29.469 1.00 83.75 182 GLY A C 1
ATOM 1359 O O . GLY A 1 182 ? 3.897 -0.589 -28.872 1.00 83.75 182 GLY A O 1
ATOM 1360 N N . LYS A 1 183 ? 4.139 0.955 -30.492 1.00 93.19 183 LYS A N 1
ATOM 1361 C CA . LYS A 1 183 ? 5.525 0.620 -30.824 1.00 93.19 183 LYS A CA 1
ATOM 1362 C C . LYS A 1 183 ? 6.470 1.413 -29.929 1.00 93.19 183 LYS A C 1
ATOM 1364 O O . LYS A 1 183 ? 6.113 2.493 -29.471 1.00 93.19 183 LYS A O 1
ATOM 1369 N N . VAL A 1 184 ? 7.681 0.913 -29.736 1.00 94.75 184 VAL A N 1
ATOM 1370 C CA . VAL A 1 184 ? 8.691 1.544 -28.877 1.00 94.75 184 VAL A CA 1
ATOM 1371 C C . VAL A 1 184 ? 9.935 1.845 -29.701 1.00 94.75 184 VAL A C 1
ATOM 1373 O O . VAL A 1 184 ? 10.293 1.066 -30.584 1.00 94.75 184 VAL A O 1
ATOM 1376 N N . ALA A 1 185 ? 10.576 2.980 -29.439 1.00 94.12 185 ALA A N 1
ATOM 1377 C CA . ALA A 1 185 ? 11.828 3.383 -30.073 1.00 94.12 185 ALA A CA 1
ATOM 1378 C C . ALA A 1 185 ? 12.839 3.847 -29.022 1.00 94.12 185 ALA A C 1
ATOM 1380 O O . ALA A 1 185 ? 12.449 4.360 -27.971 1.00 94.12 185 ALA A O 1
ATOM 1381 N N . HIS A 1 186 ? 14.131 3.698 -29.321 1.00 93.81 186 HIS A N 1
ATOM 1382 C CA . HIS A 1 186 ? 15.180 4.262 -28.476 1.00 93.81 186 HIS A CA 1
ATOM 1383 C C . HIS A 1 186 ? 15.218 5.793 -28.592 1.00 93.81 186 HIS A C 1
ATOM 1385 O O . HIS A 1 186 ? 14.874 6.365 -29.634 1.00 93.81 186 HIS A O 1
ATOM 1391 N N . VAL A 1 187 ? 15.646 6.455 -27.519 1.00 92.62 187 VAL A N 1
ATOM 1392 C CA . VAL A 1 187 ? 15.935 7.892 -27.512 1.00 92.62 187 VAL A CA 1
ATOM 1393 C C . VAL A 1 187 ? 17.402 8.106 -27.927 1.00 92.62 187 VAL A C 1
ATOM 1395 O O . VAL A 1 187 ? 18.302 7.504 -27.325 1.00 92.62 187 VAL A O 1
ATOM 1398 N N . PRO A 1 188 ? 17.676 8.902 -28.982 1.00 89.56 188 PRO A N 1
ATOM 1399 C CA . PRO A 1 188 ? 19.041 9.185 -29.423 1.00 89.56 188 PRO A CA 1
ATOM 1400 C C . PRO A 1 188 ? 19.900 9.802 -28.312 1.00 89.56 188 PRO A C 1
ATOM 1402 O O . PRO A 1 188 ? 19.393 10.493 -27.437 1.00 89.56 188 PRO A O 1
ATOM 1405 N N . GLY A 1 189 ? 21.212 9.556 -28.350 1.00 87.94 189 GLY A N 1
ATOM 1406 C CA . GLY A 1 189 ? 22.172 10.124 -27.390 1.00 87.94 189 GLY A CA 1
ATOM 1407 C C . GLY A 1 189 ? 22.394 9.318 -26.102 1.00 87.94 189 GLY A C 1
ATOM 1408 O O . GLY A 1 189 ? 23.405 9.520 -25.448 1.00 87.94 189 GLY A O 1
ATOM 1409 N N . VAL A 1 190 ? 21.536 8.346 -25.767 1.00 90.50 190 VAL A N 1
ATOM 1410 C CA . VAL A 1 190 ? 21.524 7.745 -24.410 1.00 90.50 190 VAL A CA 1
ATOM 1411 C C . VAL A 1 190 ? 22.339 6.449 -24.224 1.00 90.50 190 VAL A C 1
ATOM 1413 O O . VAL A 1 190 ? 22.092 5.768 -23.267 1.00 90.50 190 VAL A O 1
ATOM 1416 N N . SER A 1 191 ? 23.278 6.023 -25.074 1.00 94.00 191 SER A N 1
ATOM 1417 C CA . SER A 1 191 ? 24.031 4.730 -24.955 1.00 94.00 191 SER A CA 1
ATOM 1418 C C . SER A 1 191 ? 23.263 3.454 -24.455 1.00 94.00 191 SER A C 1
ATOM 1420 O O . SER A 1 191 ? 22.077 3.433 -24.135 1.00 94.00 191 SER A O 1
ATOM 1422 N N . THR A 1 192 ? 23.861 2.264 -24.513 1.00 95.00 192 THR A N 1
ATOM 1423 C CA . THR A 1 192 ? 23.229 1.086 -23.864 1.00 95.00 192 THR A CA 1
ATOM 1424 C C . THR A 1 192 ? 23.625 1.006 -22.397 1.00 95.00 192 THR A C 1
ATOM 1426 O O . THR A 1 192 ? 22.811 0.619 -21.566 1.00 95.00 192 THR A O 1
ATOM 1429 N N . ALA A 1 193 ? 24.871 1.356 -22.082 1.00 95.00 193 ALA A N 1
ATOM 1430 C CA . ALA A 1 193 ? 25.405 1.249 -20.734 1.00 95.00 193 ALA A CA 1
ATOM 1431 C C . ALA A 1 193 ? 24.729 2.242 -19.781 1.00 95.00 193 ALA A C 1
ATOM 1433 O O . ALA A 1 193 ? 24.331 1.844 -18.691 1.00 95.00 193 ALA A O 1
ATOM 1434 N N . ASP A 1 194 ? 24.533 3.490 -20.215 1.00 95.31 194 ASP A N 1
ATOM 1435 C CA . ASP A 1 194 ? 23.917 4.532 -19.384 1.00 95.31 194 ASP A CA 1
ATOM 1436 C C . ASP A 1 194 ? 22.432 4.259 -19.160 1.00 95.31 194 ASP A C 1
ATOM 1438 O O . ASP A 1 194 ? 21.966 4.318 -18.027 1.00 95.31 194 ASP A O 1
ATOM 1442 N N . ALA A 1 195 ? 21.715 3.849 -20.211 1.00 95.19 195 ALA A N 1
ATOM 1443 C CA . ALA A 1 195 ? 20.319 3.432 -20.114 1.00 95.19 195 ALA A CA 1
ATOM 1444 C C . ALA A 1 195 ? 20.111 2.283 -19.113 1.00 95.19 195 ALA A C 1
ATOM 1446 O O . ALA A 1 195 ? 19.176 2.317 -18.317 1.00 95.19 195 ALA A O 1
ATOM 1447 N N . VAL A 1 196 ? 20.970 1.255 -19.156 1.00 96.06 196 VAL A N 1
ATOM 1448 C CA . VAL A 1 196 ? 20.886 0.120 -18.224 1.00 96.06 196 VAL A CA 1
ATOM 1449 C C . VAL A 1 196 ? 21.227 0.568 -16.807 1.00 96.06 196 VAL A C 1
ATOM 1451 O O . VAL A 1 196 ? 20.468 0.247 -15.903 1.00 96.06 196 VAL A O 1
ATOM 1454 N N . ARG A 1 197 ? 22.312 1.331 -16.616 1.00 95.81 197 ARG A N 1
ATOM 1455 C CA . ARG A 1 197 ? 22.724 1.829 -15.295 1.00 95.81 197 ARG A CA 1
ATOM 1456 C C . ARG A 1 197 ? 21.615 2.649 -14.634 1.00 95.81 197 ARG A C 1
ATOM 1458 O O . ARG A 1 197 ? 21.203 2.301 -13.537 1.00 95.81 197 ARG A O 1
ATOM 1465 N N . ALA A 1 198 ? 21.075 3.645 -15.337 1.00 94.38 198 ALA A N 1
ATOM 1466 C CA . ALA A 1 198 ? 19.987 4.474 -14.822 1.00 94.38 198 ALA A CA 1
ATOM 1467 C C . ALA A 1 198 ? 18.729 3.643 -14.510 1.00 94.38 198 ALA A C 1
ATOM 1469 O O . ALA A 1 198 ? 18.077 3.853 -13.495 1.00 94.38 198 ALA A O 1
ATOM 1470 N N . ALA A 1 199 ? 18.381 2.667 -15.358 1.00 94.06 199 ALA A N 1
ATOM 1471 C CA . ALA A 1 199 ? 17.223 1.803 -15.120 1.00 94.06 199 ALA A CA 1
ATOM 1472 C C . ALA A 1 199 ? 17.407 0.850 -13.923 1.00 94.06 199 ALA A C 1
ATOM 1474 O O . ALA A 1 199 ? 16.419 0.493 -13.279 1.00 94.06 199 ALA A O 1
ATOM 1475 N N . VAL A 1 200 ? 18.641 0.417 -13.642 1.00 93.06 200 VAL A N 1
ATOM 1476 C CA . VAL A 1 200 ? 18.980 -0.376 -12.451 1.00 93.06 200 VAL A CA 1
ATOM 1477 C C . VAL A 1 200 ? 18.869 0.485 -11.202 1.00 93.06 200 VAL A C 1
ATOM 1479 O O . VAL A 1 200 ? 18.104 0.125 -10.314 1.00 93.06 200 VAL A O 1
ATOM 1482 N N . GLU A 1 201 ? 19.531 1.642 -11.185 1.00 90.94 201 GLU A N 1
ATOM 1483 C CA . GLU A 1 201 ? 19.479 2.619 -10.089 1.00 90.94 201 GLU A CA 1
ATOM 1484 C C . GLU A 1 201 ? 18.026 2.985 -9.751 1.00 90.94 201 GLU A C 1
ATOM 1486 O O . GLU A 1 201 ? 17.567 2.801 -8.625 1.00 90.94 201 GLU A O 1
ATOM 1491 N N . ARG A 1 202 ? 17.226 3.312 -10.772 1.00 89.81 202 ARG A N 1
ATOM 1492 C CA . ARG A 1 202 ? 15.802 3.632 -10.614 1.00 89.81 202 ARG A CA 1
ATOM 1493 C C . ARG A 1 202 ? 14.966 2.487 -10.035 1.00 89.81 202 ARG A C 1
ATOM 1495 O O . ARG A 1 202 ? 13.950 2.721 -9.368 1.00 89.81 202 ARG A O 1
ATOM 1502 N N . ALA A 1 203 ? 15.333 1.243 -10.339 1.00 88.19 203 ALA A N 1
ATOM 1503 C CA . ALA A 1 203 ? 14.676 0.068 -9.782 1.00 88.19 203 ALA A CA 1
ATOM 1504 C C . ALA A 1 203 ? 15.106 -0.185 -8.330 1.00 88.19 203 ALA A C 1
ATOM 1506 O O . ALA A 1 203 ? 14.270 -0.598 -7.530 1.00 88.19 203 ALA A O 1
ATOM 1507 N N . GLU A 1 204 ? 16.369 0.064 -7.986 1.00 86.81 204 GLU A N 1
ATOM 1508 C CA . GLU A 1 204 ? 16.899 -0.049 -6.623 1.00 86.81 204 GLU A CA 1
ATOM 1509 C C . GLU A 1 204 ? 16.300 1.009 -5.689 1.00 86.81 204 GLU A C 1
ATOM 1511 O O . GLU A 1 204 ? 15.829 0.655 -4.607 1.00 86.81 204 GLU A O 1
ATOM 1516 N N . GLU A 1 205 ? 16.196 2.266 -6.130 1.00 86.25 205 GLU A N 1
ATOM 1517 C CA . GLU A 1 205 ? 15.463 3.334 -5.429 1.00 86.25 205 GLU A CA 1
ATOM 1518 C C . GLU A 1 205 ? 14.021 2.902 -5.139 1.00 86.25 205 GLU A C 1
ATOM 1520 O O . GLU A 1 205 ? 13.554 2.919 -3.999 1.00 86.25 205 GLU A O 1
ATOM 1525 N N . HIS A 1 206 ? 13.318 2.409 -6.166 1.00 84.81 206 HIS A N 1
ATOM 1526 C CA . HIS A 1 206 ? 11.946 1.936 -6.009 1.00 84.81 206 HIS A CA 1
ATOM 1527 C C . HIS A 1 206 ? 11.837 0.786 -4.999 1.00 84.81 206 HIS A C 1
ATOM 1529 O O . HIS A 1 206 ? 10.915 0.760 -4.183 1.00 84.81 206 HIS A O 1
ATOM 1535 N N . GLN A 1 207 ? 12.784 -0.153 -5.016 1.00 84.31 207 GLN A N 1
ATOM 1536 C CA . GLN A 1 207 ? 12.844 -1.223 -4.024 1.00 84.31 207 GLN A CA 1
ATOM 1537 C C . GLN A 1 207 ? 13.108 -0.707 -2.613 1.00 84.31 207 GLN A C 1
ATOM 1539 O O . GLN A 1 207 ? 12.518 -1.231 -1.669 1.00 84.31 207 GLN A O 1
ATOM 1544 N N . SER A 1 208 ? 13.988 0.284 -2.461 1.00 84.62 208 SER A N 1
ATOM 1545 C CA . SER A 1 208 ? 14.284 0.917 -1.176 1.00 84.62 208 SER A CA 1
ATOM 1546 C C . SER A 1 208 ? 13.026 1.566 -0.592 1.00 84.62 208 SER A C 1
ATOM 1548 O O . SER A 1 208 ? 12.686 1.320 0.565 1.00 84.62 208 SER A O 1
ATOM 1550 N N . LEU A 1 209 ? 12.256 2.273 -1.427 1.00 85.12 209 LEU A N 1
ATOM 1551 C CA . LEU A 1 209 ? 10.963 2.862 -1.061 1.00 85.12 209 LEU A CA 1
ATOM 1552 C C . LEU A 1 209 ? 9.933 1.810 -0.626 1.00 85.12 209 LEU A C 1
ATOM 1554 O O . LEU A 1 209 ? 9.255 1.969 0.386 1.00 85.12 209 LEU A O 1
ATOM 1558 N N . ILE A 1 210 ? 9.806 0.711 -1.371 1.00 84.69 210 ILE A N 1
ATOM 1559 C CA . ILE A 1 210 ? 8.898 -0.386 -1.005 1.00 84.69 210 ILE A CA 1
ATOM 1560 C C . ILE A 1 210 ? 9.322 -1.018 0.323 1.00 84.69 210 ILE A C 1
ATOM 1562 O O . ILE A 1 210 ? 8.485 -1.271 1.188 1.00 84.69 210 ILE A O 1
ATOM 1566 N N . ARG A 1 211 ? 10.621 -1.281 0.493 1.00 85.62 211 ARG A N 1
ATOM 1567 C CA . ARG A 1 211 ? 11.155 -1.896 1.709 1.00 85.62 211 ARG A CA 1
ATOM 1568 C C . ARG A 1 211 ? 10.913 -1.011 2.924 1.00 85.62 211 ARG A C 1
ATOM 1570 O O . ARG A 1 211 ? 10.425 -1.517 3.927 1.00 85.62 211 ARG A O 1
ATOM 1577 N N . SER A 1 212 ? 11.184 0.287 2.817 1.00 88.81 212 SER A N 1
ATOM 1578 C CA . SER A 1 212 ? 10.960 1.217 3.924 1.00 88.81 212 SER A CA 1
ATOM 1579 C C . SER A 1 212 ? 9.478 1.324 4.298 1.00 88.81 212 SER A C 1
ATOM 1581 O O . SER A 1 212 ? 9.144 1.341 5.478 1.00 88.81 212 SER A O 1
ATOM 1583 N N . ARG A 1 213 ? 8.552 1.278 3.330 1.00 88.69 213 ARG A N 1
ATOM 1584 C CA . ARG A 1 213 ? 7.105 1.194 3.618 1.00 88.69 213 ARG A CA 1
ATOM 1585 C C . ARG A 1 213 ? 6.715 -0.082 4.364 1.00 88.69 213 ARG A C 1
ATOM 1587 O O . ARG A 1 213 ? 5.925 -0.021 5.305 1.00 88.69 213 ARG A O 1
ATOM 1594 N N . LEU A 1 214 ? 7.280 -1.226 3.977 1.00 87.81 214 LEU A N 1
ATOM 1595 C CA . LEU A 1 214 ? 7.050 -2.493 4.676 1.00 87.81 214 LEU A CA 1
ATOM 1596 C C . LEU A 1 214 ? 7.646 -2.489 6.087 1.00 87.81 214 LEU A C 1
ATOM 1598 O O . LEU A 1 214 ? 7.039 -3.043 6.999 1.00 87.81 214 LEU A O 1
ATOM 1602 N N . GLU A 1 215 ? 8.795 -1.843 6.290 1.00 87.81 215 GLU A N 1
ATOM 1603 C CA . GLU A 1 215 ? 9.378 -1.630 7.619 1.00 87.81 215 GLU A CA 1
ATOM 1604 C C . GLU A 1 215 ? 8.451 -0.790 8.505 1.00 87.81 215 GLU A C 1
ATOM 1606 O O . GLU A 1 215 ? 8.227 -1.152 9.661 1.00 87.81 215 GLU A O 1
ATOM 1611 N N . MET A 1 216 ? 7.827 0.260 7.963 1.00 90.44 216 MET A N 1
ATOM 1612 C CA . MET A 1 216 ? 6.826 1.040 8.698 1.00 90.44 216 MET A CA 1
ATOM 1613 C C . MET A 1 216 ? 5.578 0.216 9.025 1.00 90.44 216 MET A C 1
ATOM 1615 O O . MET A 1 216 ? 5.107 0.247 10.163 1.00 90.44 216 MET A O 1
ATOM 1619 N N . MET A 1 217 ? 5.075 -0.580 8.073 1.00 91.94 217 MET A N 1
ATOM 1620 C CA . MET A 1 217 ? 3.958 -1.501 8.313 1.00 91.94 217 MET A CA 1
ATOM 1621 C C . MET A 1 217 ? 4.298 -2.518 9.412 1.00 91.94 217 MET A C 1
ATOM 1623 O O . MET A 1 217 ? 3.491 -2.754 10.310 1.00 91.94 217 MET A O 1
ATOM 1627 N N . ARG A 1 218 ? 5.522 -3.062 9.398 1.00 90.69 218 ARG A N 1
ATOM 1628 C CA . ARG A 1 218 ? 6.040 -3.937 10.454 1.00 90.69 218 ARG A CA 1
ATOM 1629 C C . ARG A 1 218 ? 6.062 -3.235 11.805 1.00 90.69 218 ARG A C 1
ATOM 1631 O O . ARG A 1 218 ? 5.560 -3.783 12.783 1.00 90.69 218 ARG A O 1
ATOM 1638 N N . GLY A 1 219 ? 6.617 -2.024 11.849 1.00 89.25 219 GLY A N 1
ATOM 1639 C CA . GLY A 1 219 ? 6.678 -1.197 13.050 1.00 89.25 219 GLY A CA 1
ATOM 1640 C C . GLY A 1 219 ? 5.290 -0.943 13.633 1.00 89.25 219 GLY A C 1
ATOM 1641 O O . GLY A 1 219 ? 5.093 -1.118 14.835 1.00 89.25 219 GLY A O 1
ATOM 1642 N N . TYR A 1 220 ? 4.308 -0.634 12.782 1.00 92.50 220 TYR A N 1
ATOM 1643 C CA . TYR A 1 220 ? 2.916 -0.504 13.198 1.00 92.50 220 TYR A CA 1
ATOM 1644 C C . TYR A 1 220 ? 2.377 -1.813 13.758 1.00 92.50 220 TYR A C 1
ATOM 1646 O O . TYR A 1 220 ? 1.819 -1.782 14.845 1.00 92.50 220 TYR A O 1
ATOM 1654 N N . SER A 1 221 ? 2.539 -2.947 13.067 1.00 92.81 221 SER A N 1
ATOM 1655 C CA . SER A 1 221 ? 2.012 -4.254 13.489 1.00 92.81 221 SER A CA 1
ATOM 1656 C C . SER A 1 221 ? 2.626 -4.757 14.797 1.00 92.81 221 SER A C 1
ATOM 1658 O O . SER A 1 221 ? 1.924 -5.331 15.635 1.00 92.81 221 SER A O 1
ATOM 1660 N N . GLU A 1 222 ? 3.908 -4.487 15.021 1.00 90.31 222 GLU A N 1
ATOM 1661 C CA . GLU A 1 222 ? 4.660 -4.952 16.189 1.00 90.31 222 GLU A CA 1
ATOM 1662 C C . GLU A 1 222 ? 4.693 -3.932 17.337 1.00 90.31 222 GLU A C 1
ATOM 1664 O O . GLU A 1 222 ? 5.160 -4.265 18.427 1.00 90.31 222 GLU A O 1
ATOM 1669 N N . THR A 1 223 ? 4.164 -2.714 17.145 1.00 88.00 223 THR A N 1
ATOM 1670 C CA . THR A 1 223 ? 4.215 -1.679 18.186 1.00 88.00 223 THR A CA 1
ATOM 1671 C C . THR A 1 223 ? 3.562 -2.141 19.488 1.00 88.00 223 THR A C 1
ATOM 1673 O O . THR A 1 223 ? 2.532 -2.826 19.494 1.00 88.00 223 THR A O 1
ATOM 1676 N N . THR A 1 224 ? 4.167 -1.746 20.605 1.00 86.62 224 THR A N 1
ATOM 1677 C CA . THR A 1 224 ? 3.646 -1.915 21.969 1.00 86.62 224 THR A CA 1
ATOM 1678 C C . THR A 1 224 ? 2.953 -0.651 22.488 1.00 86.62 224 THR A C 1
ATOM 1680 O O . THR A 1 224 ? 2.318 -0.694 23.537 1.00 86.62 224 THR A O 1
ATOM 1683 N N . GLY A 1 225 ? 3.054 0.469 21.761 1.00 87.69 225 GLY A N 1
ATOM 1684 C CA . GLY A 1 225 ? 2.390 1.735 22.080 1.00 87.69 225 GLY A CA 1
ATOM 1685 C C . GLY A 1 225 ? 0.973 1.838 21.508 1.00 87.69 225 GLY A C 1
ATOM 1686 O O . GLY A 1 225 ? 0.446 0.897 20.920 1.00 87.69 225 GLY A O 1
ATOM 1687 N N . CYS A 1 226 ? 0.341 3.005 21.649 1.00 91.88 226 CYS A N 1
ATOM 1688 C CA . CYS A 1 226 ? -0.964 3.259 21.041 1.00 91.88 226 CYS A CA 1
ATOM 1689 C C . CYS A 1 226 ? -0.893 3.186 19.503 1.00 91.88 226 CYS A C 1
ATOM 1691 O O . CYS A 1 226 ? -0.127 3.921 18.875 1.00 91.88 226 CYS A O 1
ATOM 1693 N N . ARG A 1 227 ? -1.753 2.362 18.884 1.00 93.81 227 ARG A N 1
ATOM 1694 C CA . ARG A 1 227 ? -1.835 2.224 17.417 1.00 93.81 227 ARG A CA 1
ATOM 1695 C C . ARG A 1 227 ? -2.181 3.539 16.728 1.00 93.81 227 ARG A C 1
ATOM 1697 O O . ARG A 1 227 ? -1.599 3.850 15.696 1.00 93.81 227 ARG A O 1
ATOM 1704 N N . ARG A 1 228 ? -3.120 4.308 17.292 1.00 93.88 228 ARG A N 1
ATOM 1705 C CA . ARG A 1 228 ? -3.552 5.586 16.710 1.00 93.88 228 ARG A CA 1
ATOM 1706 C C . ARG A 1 228 ? -2.438 6.626 16.763 1.00 93.88 228 ARG A C 1
ATOM 1708 O O . ARG A 1 228 ? -2.223 7.291 15.765 1.00 93.88 228 ARG A O 1
ATOM 1715 N N . GLN A 1 229 ? -1.689 6.713 17.865 1.00 90.00 229 GLN A N 1
ATOM 1716 C CA . GLN A 1 229 ? -0.526 7.608 17.942 1.00 90.00 229 GLN A CA 1
ATOM 1717 C C . GLN A 1 229 ? 0.540 7.237 16.900 1.00 90.00 229 GLN A C 1
ATOM 1719 O O . GLN A 1 229 ? 1.063 8.124 16.239 1.00 90.00 229 GLN A O 1
ATOM 1724 N N . PHE A 1 230 ? 0.828 5.941 16.711 1.00 89.62 230 PHE A N 1
ATOM 1725 C CA . PHE A 1 230 ? 1.757 5.493 15.663 1.00 89.62 230 PHE A CA 1
ATOM 1726 C C . PHE A 1 230 ? 1.272 5.913 14.270 1.00 89.62 230 PHE A C 1
ATOM 1728 O O . PHE A 1 230 ? 2.039 6.441 13.472 1.00 89.62 230 PHE A O 1
ATOM 1735 N N . LEU A 1 231 ? -0.005 5.659 13.980 1.00 92.06 231 LEU A N 1
ATOM 1736 C CA . LEU A 1 231 ? -0.589 5.905 12.669 1.00 92.06 231 LEU A CA 1
ATOM 1737 C C . LEU A 1 231 ? -0.669 7.399 12.345 1.00 92.06 231 LEU A C 1
ATOM 1739 O O . LEU A 1 231 ? -0.320 7.783 11.241 1.00 92.06 231 LEU A O 1
ATOM 1743 N N . LEU A 1 232 ? -1.074 8.233 13.304 1.00 88.75 232 LEU A N 1
ATOM 1744 C CA . LEU A 1 232 ? -1.085 9.688 13.145 1.00 88.75 232 LEU A CA 1
ATOM 1745 C C . LEU A 1 232 ? 0.335 10.232 12.971 1.00 88.75 232 LEU A C 1
ATOM 1747 O O . LEU A 1 232 ? 0.579 10.977 12.029 1.00 88.75 232 LEU A O 1
ATOM 1751 N N . GLY A 1 233 ? 1.291 9.758 13.778 1.00 83.38 233 GLY A N 1
ATOM 1752 C CA . GLY A 1 233 ? 2.695 10.145 13.637 1.00 83.38 233 GLY A CA 1
ATOM 1753 C C . GLY A 1 233 ? 3.280 9.762 12.277 1.00 83.38 233 GLY A C 1
ATOM 1754 O O . GLY A 1 233 ? 4.065 10.505 11.715 1.00 83.38 233 GLY A O 1
ATOM 1755 N N . TYR A 1 234 ? 2.859 8.647 11.676 1.00 85.50 234 TYR A N 1
ATOM 1756 C CA . TYR A 1 234 ? 3.258 8.314 10.304 1.00 85.50 234 TYR A CA 1
ATOM 1757 C C . TYR A 1 234 ? 2.828 9.380 9.275 1.00 85.50 234 TYR A C 1
ATOM 1759 O O . T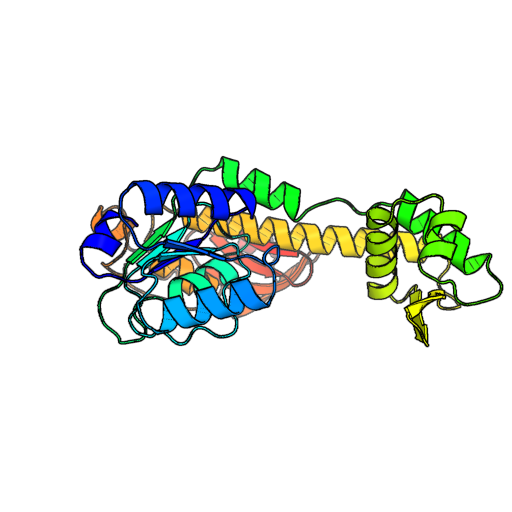YR A 1 234 ? 3.522 9.564 8.277 1.00 85.50 234 TYR A O 1
ATOM 1767 N N . PHE A 1 235 ? 1.726 10.092 9.526 1.00 86.00 235 PHE A N 1
ATOM 1768 C CA . PHE A 1 235 ? 1.200 11.170 8.683 1.00 86.00 235 PHE A CA 1
ATOM 1769 C C . PHE A 1 235 ? 1.570 12.578 9.180 1.00 86.00 235 PHE A C 1
ATOM 1771 O O . PHE A 1 235 ? 0.990 13.546 8.705 1.00 86.00 235 PHE A O 1
ATOM 1778 N N . GLY A 1 236 ? 2.522 12.706 10.114 1.00 78.38 236 GLY A N 1
ATOM 1779 C CA . GLY A 1 236 ? 2.941 14.005 10.660 1.00 78.38 236 GLY A CA 1
ATOM 1780 C C . GLY A 1 236 ? 2.003 14.576 11.730 1.00 78.38 236 GLY A C 1
ATOM 1781 O O . GLY A 1 236 ? 2.252 15.652 12.265 1.00 78.38 236 GLY A O 1
ATOM 1782 N N . GLU A 1 237 ? 0.950 13.851 12.108 1.00 82.88 237 GLU A N 1
ATOM 1783 C CA . GLU A 1 237 ? -0.003 14.288 13.124 1.00 82.88 237 GLU A CA 1
ATOM 1784 C C . GLU A 1 237 ? 0.390 13.804 14.525 1.00 82.88 237 GLU A C 1
ATOM 1786 O O . GLU A 1 237 ? 0.786 12.655 14.742 1.00 82.88 237 GLU A O 1
ATOM 1791 N N . HIS A 1 238 ? 0.213 14.670 15.523 1.00 80.88 238 HIS A N 1
ATOM 1792 C CA . HIS A 1 238 ? 0.495 14.336 16.914 1.00 80.88 238 HIS A CA 1
ATOM 1793 C C . HIS A 1 238 ? -0.785 14.168 17.732 1.00 80.88 238 HIS A C 1
ATOM 1795 O O . HIS A 1 238 ? -1.630 15.059 17.798 1.00 80.88 238 HIS A O 1
ATOM 1801 N N . LEU A 1 239 ? -0.882 13.040 18.433 1.00 83.88 239 LEU A N 1
ATOM 1802 C CA . LEU A 1 239 ? -1.885 12.810 19.464 1.00 83.88 239 LEU A CA 1
ATOM 1803 C C . LEU A 1 239 ? -1.168 12.676 20.808 1.00 83.88 239 LEU A C 1
ATOM 1805 O O . LEU A 1 239 ? -0.408 11.727 21.003 1.00 83.88 239 LEU A O 1
ATOM 1809 N N . SER A 1 240 ? -1.416 13.618 21.718 1.00 81.25 240 SER A N 1
ATOM 1810 C CA . SER A 1 240 ? -0.688 13.733 22.989 1.00 81.25 240 SER A CA 1
ATOM 1811 C C . SER A 1 240 ? -0.906 12.539 23.917 1.00 81.25 240 SER A C 1
ATOM 1813 O O . SER A 1 240 ? 0.039 12.037 24.518 1.00 81.25 240 SER A O 1
ATOM 1815 N N . GLU A 1 241 ? -2.139 12.042 23.992 1.00 85.50 241 GLU A N 1
ATOM 1816 C CA . GLU A 1 241 ? -2.516 10.952 24.888 1.00 85.50 241 GLU A CA 1
ATOM 1817 C C . GLU A 1 241 ? -2.877 9.669 24.121 1.00 85.50 241 GLU A C 1
ATOM 1819 O O . GLU A 1 241 ? -3.386 9.728 22.995 1.00 85.50 241 GLU A O 1
ATOM 1824 N N . PRO A 1 24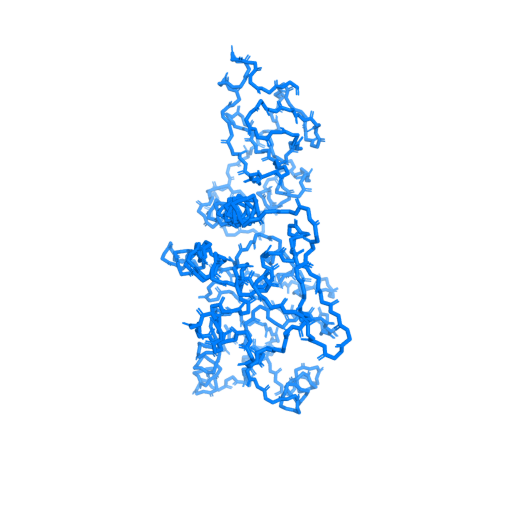2 ? -2.660 8.476 24.709 1.00 90.56 242 PRO A N 1
ATOM 1825 C CA . PRO A 1 242 ? -3.140 7.227 24.131 1.00 90.56 242 PRO A CA 1
ATOM 1826 C C . PRO A 1 242 ? -4.645 7.281 23.824 1.00 90.56 242 PRO A C 1
ATOM 1828 O O . PRO A 1 242 ? -5.450 7.716 24.639 1.00 90.56 242 PRO A O 1
ATOM 1831 N N . CYS A 1 243 ? -5.053 6.780 22.657 1.00 93.75 243 CYS A N 1
ATOM 1832 C CA . CYS A 1 243 ? -6.412 6.988 22.135 1.00 93.75 243 CYS A CA 1
ATOM 1833 C C . CYS A 1 243 ? -7.558 6.283 22.881 1.00 93.75 243 CYS A C 1
ATOM 1835 O O . CYS A 1 243 ? -8.715 6.445 22.492 1.00 93.75 243 CYS A O 1
ATOM 1837 N N . GLY A 1 244 ? -7.253 5.411 23.846 1.00 94.06 244 GLY A N 1
ATOM 1838 C CA . GLY A 1 244 ? -8.246 4.659 24.623 1.00 94.06 244 GLY A CA 1
ATOM 1839 C C . GLY A 1 244 ? -9.096 3.635 23.852 1.00 94.06 244 GLY A C 1
ATOM 1840 O O . GLY A 1 244 ? -9.922 2.982 24.469 1.00 94.06 244 GLY A O 1
ATOM 1841 N N . SER A 1 245 ? -8.911 3.481 22.536 1.00 94.56 245 SER A N 1
ATOM 1842 C CA . SER A 1 245 ? -9.813 2.725 21.640 1.00 94.56 245 SER A CA 1
ATOM 1843 C C . SER A 1 245 ? -9.073 1.813 20.653 1.00 94.56 245 SER A C 1
ATOM 1845 O O . SER A 1 245 ? -9.547 1.538 19.555 1.00 94.56 245 SER A O 1
ATOM 1847 N N . CYS A 1 246 ? -7.856 1.393 21.004 1.00 95.69 246 CYS A N 1
ATOM 1848 C CA . CYS A 1 246 ? -7.112 0.390 20.240 1.00 95.69 246 CYS A CA 1
ATOM 1849 C C . CYS A 1 246 ? -6.688 -0.756 21.153 1.00 95.69 246 CYS A C 1
ATOM 1851 O O . CYS A 1 246 ? -6.532 -0.544 22.358 1.00 95.69 246 CYS A O 1
ATOM 1853 N N . ASP A 1 247 ? -6.394 -1.914 20.562 1.00 94.81 247 ASP A N 1
ATOM 1854 C CA . ASP A 1 247 ? -5.965 -3.142 21.246 1.00 94.81 247 ASP A CA 1
ATOM 1855 C C . ASP A 1 247 ? -4.887 -2.899 22.318 1.00 94.81 247 ASP A C 1
ATOM 1857 O O . ASP A 1 247 ? -4.950 -3.432 23.424 1.00 94.81 247 ASP A O 1
ATOM 1861 N N . ARG A 1 248 ? -3.902 -2.040 22.030 1.00 93.44 248 ARG A N 1
ATOM 1862 C CA . ARG A 1 248 ? -2.817 -1.716 22.972 1.00 93.44 248 ARG A CA 1
ATOM 1863 C C . ARG A 1 248 ? -3.254 -0.844 24.143 1.00 93.44 248 ARG A C 1
ATOM 1865 O O . ARG A 1 248 ? -2.726 -1.019 25.244 1.00 93.44 248 ARG A O 1
ATOM 1872 N N . CYS A 1 249 ? -4.174 0.092 23.908 1.00 92.94 249 CYS A N 1
ATOM 1873 C CA . CYS A 1 249 ? -4.761 0.925 24.959 1.00 92.94 249 CYS A CA 1
ATOM 1874 C C . CYS A 1 249 ? -5.696 0.097 25.840 1.00 92.94 249 CYS A C 1
ATOM 1876 O O . CYS A 1 249 ? -5.600 0.184 27.059 1.00 92.94 249 CYS A O 1
ATOM 1878 N N . GLU A 1 250 ? -6.533 -0.741 25.230 1.00 92.81 250 GLU A N 1
ATOM 1879 C CA . GLU A 1 250 ? -7.450 -1.644 25.932 1.00 92.81 250 GLU A CA 1
ATOM 1880 C C . GLU A 1 250 ? -6.694 -2.651 26.803 1.00 92.81 250 GLU A C 1
ATOM 1882 O O . GLU A 1 250 ? -7.056 -2.876 27.953 1.00 92.81 250 GLU A O 1
ATOM 1887 N N . ALA A 1 251 ? -5.576 -3.187 26.305 1.00 89.38 251 ALA A N 1
ATOM 1888 C CA . ALA A 1 251 ? -4.700 -4.066 27.076 1.00 89.38 251 ALA A CA 1
ATOM 1889 C C . ALA A 1 251 ? -3.885 -3.342 28.171 1.00 89.38 251 ALA A C 1
ATOM 1891 O O . ALA A 1 251 ? -3.104 -3.987 28.870 1.00 89.38 251 ALA A O 1
ATOM 1892 N N . GLY A 1 252 ? -3.978 -2.011 28.292 1.00 85.12 252 GLY A N 1
ATOM 1893 C CA . GLY A 1 252 ? -3.188 -1.214 29.242 1.00 85.12 252 GLY A CA 1
ATOM 1894 C C . GLY A 1 252 ? -1.683 -1.165 28.940 1.00 85.12 252 GLY A C 1
ATOM 1895 O O . GLY A 1 252 ? -0.894 -0.701 29.758 1.00 85.12 252 GLY A O 1
ATOM 1896 N N . THR A 1 253 ? -1.263 -1.651 27.769 1.00 81.12 253 THR A N 1
ATOM 1897 C CA . THR A 1 253 ? 0.152 -1.697 27.356 1.00 81.12 253 THR A CA 1
ATOM 1898 C C . THR A 1 253 ? 0.631 -0.407 26.695 1.00 81.12 253 THR A C 1
ATOM 1900 O O . THR A 1 253 ? 1.836 -0.154 26.651 1.00 81.12 253 THR A O 1
ATOM 1903 N N . ALA A 1 254 ? -0.299 0.423 26.209 1.00 78.94 254 ALA A N 1
ATOM 1904 C CA . ALA A 1 254 ? 0.013 1.706 25.600 1.00 78.94 254 ALA A CA 1
ATOM 1905 C C . ALA A 1 254 ? 0.588 2.667 26.650 1.00 78.94 254 ALA A C 1
ATOM 1907 O O . ALA A 1 254 ? -0.146 3.292 27.412 1.00 78.94 254 ALA A O 1
ATOM 1908 N N . ARG A 1 255 ? 1.917 2.790 26.683 1.00 66.62 255 ARG A N 1
ATOM 1909 C CA . ARG A 1 255 ? 2.594 3.805 27.496 1.00 66.62 255 ARG A CA 1
ATOM 1910 C C . ARG A 1 255 ? 2.289 5.190 26.934 1.00 66.62 255 ARG A C 1
ATOM 1912 O O . ARG A 1 255 ? 2.329 5.375 25.717 1.00 66.62 255 ARG A O 1
ATOM 1919 N N . THR A 1 256 ? 2.048 6.159 27.813 1.00 58.53 256 THR A N 1
ATOM 1920 C CA . THR A 1 256 ? 2.036 7.577 27.445 1.00 58.53 256 THR A CA 1
ATOM 1921 C C . THR A 1 256 ? 3.405 7.928 26.872 1.00 58.53 256 THR A C 1
ATOM 1923 O O . THR A 1 256 ? 4.401 7.945 27.595 1.00 58.53 256 THR A O 1
ATOM 1926 N N . ARG A 1 257 ? 3.471 8.159 25.560 1.00 58.19 257 ARG A N 1
ATOM 1927 C CA . ARG A 1 257 ? 4.637 8.779 24.935 1.00 58.19 257 ARG A CA 1
ATOM 1928 C C . ARG A 1 257 ? 4.552 10.266 25.245 1.00 58.19 257 ARG A C 1
ATOM 1930 O O . ARG A 1 257 ? 3.661 10.933 24.731 1.00 58.19 257 ARG A O 1
ATOM 1937 N N . ARG A 1 258 ? 5.422 10.777 26.119 1.00 51.28 258 ARG A N 1
ATOM 1938 C CA . ARG A 1 258 ? 5.543 12.229 26.289 1.00 51.28 258 ARG A CA 1
ATOM 1939 C C . ARG A 1 258 ? 5.978 12.819 24.951 1.00 51.28 258 ARG A C 1
ATOM 1941 O O . ARG A 1 258 ? 6.843 12.248 24.290 1.00 51.28 258 ARG A O 1
ATOM 1948 N N . ALA A 1 259 ? 5.381 13.943 24.561 1.00 52.22 259 ALA A N 1
ATOM 1949 C CA . ALA A 1 259 ? 5.923 14.756 23.482 1.00 52.22 259 ALA A CA 1
ATOM 1950 C C . ALA A 1 259 ? 7.388 15.049 23.825 1.00 52.22 259 ALA A C 1
ATOM 1952 O O . ALA A 1 259 ? 7.670 15.618 24.885 1.00 52.22 259 ALA A O 1
ATOM 1953 N N . SER A 1 260 ? 8.322 14.583 22.997 1.00 53.44 260 SER A N 1
ATOM 1954 C CA . SER A 1 260 ? 9.726 14.871 23.240 1.00 53.44 260 SER A CA 1
ATOM 1955 C C . SER A 1 260 ? 9.975 16.328 22.861 1.00 53.44 260 SER A C 1
ATOM 1957 O O . SER A 1 260 ? 9.705 16.760 21.743 1.00 53.44 260 SER A O 1
ATOM 1959 N N . SER A 1 261 ? 10.495 17.108 23.807 1.00 56.50 261 SER A N 1
ATOM 1960 C CA . SER A 1 261 ? 11.170 18.373 23.514 1.00 56.50 261 SER A CA 1
ATOM 1961 C C . SER A 1 261 ? 12.544 18.039 22.923 1.00 56.50 261 SER A C 1
ATOM 1963 O O . SER A 1 261 ? 13.573 18.182 23.586 1.00 56.50 261 SER A O 1
ATOM 1965 N N . GLY A 1 262 ? 12.535 17.434 21.737 1.00 66.25 262 GLY A N 1
ATOM 1966 C CA . GLY A 1 262 ? 13.728 17.052 20.996 1.00 66.25 262 GLY A CA 1
ATOM 1967 C C . GLY A 1 262 ? 14.220 18.189 20.094 1.00 66.25 262 GLY A C 1
ATOM 1968 O O . GLY A 1 262 ? 13.515 19.174 19.899 1.00 66.25 262 GLY A O 1
ATOM 1969 N N . PRO A 1 263 ? 15.422 18.059 19.515 1.00 75.44 263 PRO A N 1
ATOM 1970 C CA . PRO A 1 263 ? 15.981 19.059 18.602 1.00 75.44 263 PRO A CA 1
ATOM 1971 C C . PRO A 1 263 ? 15.317 19.077 17.218 1.00 75.44 263 PRO A C 1
ATOM 1973 O O . PRO A 1 263 ? 15.649 19.930 16.403 1.00 75.44 263 PRO A O 1
ATOM 1976 N N . PHE A 1 264 ? 14.408 18.139 16.946 1.00 82.12 264 PHE A N 1
ATOM 1977 C CA . PHE A 1 264 ? 13.693 18.030 15.680 1.00 82.12 264 PHE A CA 1
ATOM 1978 C C . PHE A 1 264 ? 12.205 18.270 15.904 1.00 82.12 264 PHE A C 1
ATOM 1980 O O . PHE A 1 264 ? 11.615 17.707 16.828 1.00 82.12 264 PHE A O 1
ATOM 1987 N N . GLU A 1 265 ? 11.610 19.076 15.030 1.00 82.44 265 GLU A N 1
ATOM 1988 C CA . GLU A 1 265 ? 10.170 19.317 14.984 1.00 82.44 265 GLU A CA 1
ATOM 1989 C C . GLU A 1 265 ? 9.515 18.397 13.943 1.00 82.44 265 GLU A C 1
ATOM 1991 O O . GLU A 1 265 ? 10.145 18.003 12.958 1.00 82.44 265 GLU A O 1
ATOM 1996 N N . LEU A 1 266 ? 8.249 18.031 14.168 1.00 81.06 266 LEU A N 1
ATOM 1997 C CA . LEU A 1 266 ? 7.452 17.323 13.162 1.00 81.06 266 LEU A CA 1
ATOM 1998 C C . LEU A 1 266 ? 7.338 18.185 11.900 1.00 81.06 266 LEU A C 1
ATOM 2000 O O . LEU A 1 266 ? 7.236 19.404 11.989 1.00 81.06 266 LEU A O 1
ATOM 2004 N N . GLU A 1 267 ? 7.373 17.539 10.737 1.00 82.69 267 GLU A N 1
ATOM 2005 C CA . GLU A 1 267 ? 7.347 18.160 9.406 1.00 82.69 267 GLU A CA 1
ATOM 2006 C C . GLU A 1 267 ? 8.553 19.059 9.072 1.00 82.69 267 GLU A C 1
ATOM 2008 O O . GLU A 1 267 ? 8.604 19.656 7.993 1.00 82.69 267 GLU A O 1
ATOM 2013 N N . ALA A 1 268 ? 9.573 19.120 9.936 1.00 87.81 268 ALA A N 1
ATOM 2014 C CA . ALA A 1 268 ? 10.808 19.829 9.628 1.00 87.81 268 ALA A CA 1
ATOM 2015 C C . ALA A 1 268 ? 11.508 19.203 8.411 1.00 87.81 268 ALA A C 1
ATOM 2017 O O . ALA A 1 268 ? 11.635 17.979 8.301 1.00 87.81 268 ALA A O 1
ATOM 2018 N N . SER A 1 269 ? 11.987 20.056 7.505 1.00 90.44 269 SER A N 1
ATOM 2019 C CA . SER A 1 269 ? 12.851 19.632 6.403 1.00 90.44 269 SER A CA 1
ATOM 2020 C C . SER A 1 269 ? 14.260 19.375 6.927 1.00 90.44 269 SER A C 1
ATOM 2022 O O . SER A 1 269 ? 14.799 20.192 7.670 1.00 90.44 269 SER A O 1
ATOM 2024 N N . VAL A 1 270 ? 14.841 18.248 6.533 1.00 92.75 270 VAL A N 1
ATOM 2025 C CA . VAL A 1 270 ? 16.206 17.841 6.876 1.00 92.75 270 VAL A CA 1
ATOM 2026 C C . VAL A 1 270 ? 16.913 17.325 5.631 1.00 92.75 270 VAL A C 1
ATOM 2028 O O . VAL A 1 270 ? 16.275 16.820 4.711 1.00 92.75 270 VAL A O 1
ATOM 2031 N N . SER A 1 271 ? 18.236 17.399 5.612 1.00 91.81 271 SER A N 1
ATOM 2032 C CA . SER A 1 271 ? 19.064 16.872 4.525 1.00 91.81 271 SER A CA 1
ATOM 2033 C C . SER A 1 271 ? 20.103 15.882 5.045 1.00 91.81 271 SER A C 1
ATOM 2035 O O . SER A 1 271 ? 20.644 16.046 6.141 1.00 91.81 271 SER A O 1
ATOM 2037 N N . HIS A 1 272 ? 20.380 14.840 4.259 1.00 93.00 272 HIS A N 1
ATOM 2038 C CA . HIS A 1 272 ? 21.388 13.821 4.549 1.00 93.00 272 HIS A CA 1
ATOM 2039 C C . HIS A 1 272 ? 22.284 13.594 3.327 1.00 93.00 272 HIS A C 1
ATOM 2041 O O . HIS A 1 272 ? 21.784 13.408 2.219 1.00 93.00 272 HIS A O 1
ATOM 2047 N N . ASP A 1 273 ? 23.604 13.528 3.523 1.00 88.50 273 ASP A N 1
ATOM 2048 C CA . ASP A 1 273 ? 24.574 13.447 2.415 1.00 88.50 273 ASP A CA 1
ATOM 2049 C C . ASP A 1 273 ? 24.378 12.207 1.516 1.00 88.50 273 ASP A C 1
ATOM 2051 O O . ASP A 1 273 ? 24.631 12.264 0.316 1.00 88.50 273 ASP A O 1
ATOM 2055 N N . GLU A 1 274 ? 23.911 11.087 2.078 1.00 88.50 274 GLU A N 1
ATOM 2056 C CA . GLU A 1 274 ? 23.658 9.845 1.326 1.00 88.50 274 GLU A CA 1
ATOM 2057 C C . GLU A 1 274 ? 22.213 9.720 0.819 1.00 88.50 274 GLU A C 1
ATOM 2059 O O . GLU A 1 274 ? 21.956 9.034 -0.166 1.00 88.50 274 GLU A O 1
ATOM 2064 N N . TRP A 1 275 ? 21.246 10.329 1.511 1.00 89.56 275 TRP A N 1
ATOM 2065 C CA . TRP A 1 275 ? 19.818 10.040 1.296 1.00 89.56 275 TRP A CA 1
ATOM 2066 C C . TRP A 1 275 ? 19.045 11.214 0.695 1.00 89.56 275 TRP A C 1
ATOM 2068 O O . TRP A 1 275 ? 17.883 11.044 0.324 1.00 89.56 275 TRP A O 1
ATOM 2078 N N . GLY A 1 276 ? 19.702 12.366 0.556 1.00 90.12 276 GLY A N 1
ATOM 2079 C CA . GLY A 1 276 ? 19.124 13.588 0.024 1.00 90.12 276 GLY A CA 1
ATOM 2080 C C . GLY A 1 276 ? 18.224 14.292 1.031 1.00 90.12 276 GLY A C 1
ATOM 2081 O O . GLY A 1 276 ? 18.406 14.180 2.247 1.00 90.12 276 GLY A O 1
ATOM 2082 N N . ASP A 1 277 ? 17.256 15.026 0.496 1.00 92.62 277 ASP A N 1
ATOM 2083 C CA . ASP A 1 277 ? 16.291 15.785 1.279 1.00 92.62 277 ASP A CA 1
ATOM 2084 C C . ASP A 1 277 ? 15.195 14.872 1.842 1.00 92.62 277 ASP A C 1
ATOM 2086 O O . ASP A 1 277 ? 14.771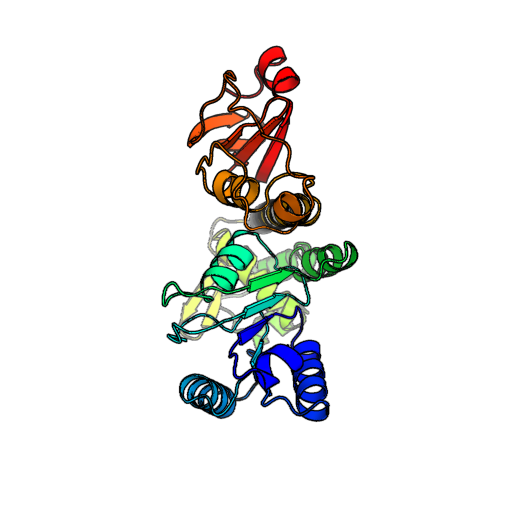 13.883 1.225 1.00 92.62 277 ASP A O 1
ATOM 2090 N N . GLY A 1 278 ? 14.731 15.209 3.040 1.00 91.69 278 GLY A N 1
ATOM 2091 C CA . GLY A 1 278 ? 13.687 14.482 3.733 1.00 91.69 278 GLY A CA 1
ATOM 2092 C C . GLY A 1 278 ? 12.868 15.350 4.678 1.00 91.69 278 GLY A C 1
ATOM 2093 O O . GLY A 1 278 ? 13.202 16.495 4.973 1.00 91.69 278 GLY A O 1
ATOM 2094 N N . ILE A 1 279 ? 11.764 14.779 5.147 1.00 89.00 279 ILE A N 1
ATOM 2095 C CA . ILE A 1 279 ? 10.823 15.426 6.063 1.00 89.00 279 ILE A CA 1
ATOM 2096 C C . ILE A 1 279 ? 10.705 14.570 7.319 1.00 89.00 279 ILE A C 1
ATOM 2098 O O . ILE A 1 279 ? 10.527 13.350 7.237 1.00 89.00 279 ILE A O 1
ATOM 2102 N N . VAL A 1 280 ? 10.818 15.192 8.491 1.00 87.81 280 VAL A N 1
ATOM 2103 C CA . VAL A 1 280 ? 10.608 14.520 9.776 1.00 87.81 280 VAL A CA 1
ATOM 2104 C C . VAL A 1 280 ? 9.134 14.137 9.899 1.00 87.81 280 VAL A C 1
ATOM 2106 O O . VAL A 1 280 ? 8.268 14.994 10.021 1.00 87.81 280 VAL A O 1
ATOM 2109 N N . MET A 1 281 ? 8.844 12.839 9.888 1.00 82.50 281 MET A N 1
ATOM 2110 C CA . MET A 1 281 ? 7.477 12.322 9.984 1.00 82.50 281 MET A CA 1
ATOM 2111 C C . MET A 1 281 ? 7.080 12.071 11.433 1.00 82.50 281 MET A C 1
ATOM 2113 O O . MET A 1 281 ? 5.982 12.420 11.837 1.00 82.50 281 MET A O 1
ATOM 2117 N N . ALA A 1 282 ? 7.979 11.495 12.235 1.00 78.50 282 ALA A N 1
ATOM 2118 C CA . ALA A 1 282 ? 7.707 11.189 13.635 1.00 78.50 282 ALA A CA 1
ATOM 2119 C C . ALA A 1 282 ? 8.914 11.506 14.518 1.00 78.50 282 ALA A C 1
ATOM 2121 O O . ALA A 1 282 ? 10.054 11.225 14.145 1.00 78.50 282 ALA A O 1
ATOM 2122 N N . VAL A 1 283 ? 8.649 12.020 15.717 1.00 78.31 283 VAL A N 1
ATOM 2123 C CA . VAL A 1 283 ? 9.656 12.284 16.747 1.00 78.31 283 VAL A CA 1
ATOM 2124 C C . VAL A 1 283 ? 9.255 11.528 18.010 1.00 78.31 283 VAL A C 1
ATOM 2126 O O . VAL A 1 283 ? 8.139 11.668 18.511 1.00 78.31 283 VAL A O 1
ATOM 2129 N N . GLU A 1 284 ? 10.160 10.694 18.507 1.00 76.25 284 GLU A N 1
ATOM 2130 C CA . GLU A 1 284 ? 10.048 10.003 19.790 1.00 76.25 284 GLU A CA 1
ATOM 2131 C C . GLU A 1 284 ? 11.192 10.459 20.719 1.00 76.25 284 GLU A C 1
ATOM 2133 O O . GLU A 1 284 ? 11.965 11.354 20.377 1.00 76.25 284 GLU A O 1
ATOM 2138 N N . GLU A 1 285 ? 11.301 9.884 21.920 1.00 73.94 285 GLU A N 1
ATOM 2139 C CA . GLU A 1 285 ? 12.356 10.258 22.879 1.00 73.94 285 GLU A CA 1
ATOM 2140 C C . GLU A 1 285 ? 13.764 9.851 22.406 1.00 73.94 285 GLU A C 1
ATOM 2142 O O . GLU A 1 285 ? 14.702 10.632 22.537 1.00 73.94 285 GLU A O 1
ATOM 2147 N N . ASP A 1 286 ? 13.921 8.645 21.847 1.00 81.38 286 ASP A N 1
ATOM 2148 C CA . ASP A 1 286 ? 15.220 8.067 21.461 1.00 81.38 286 ASP A CA 1
ATOM 2149 C C . ASP A 1 286 ? 15.460 8.041 19.945 1.00 81.38 286 ASP A C 1
ATOM 2151 O O . ASP A 1 286 ? 16.585 7.801 19.494 1.00 81.38 286 ASP A O 1
ATOM 2155 N N . ARG A 1 287 ? 14.415 8.276 19.146 1.00 86.44 287 ARG A N 1
ATOM 2156 C CA . ARG A 1 287 ? 14.442 8.120 17.691 1.00 86.44 287 ARG A CA 1
ATOM 2157 C C . ARG A 1 287 ? 13.579 9.143 16.965 1.00 86.44 287 ARG A C 1
ATOM 2159 O O . ARG A 1 287 ? 12.565 9.601 17.480 1.00 86.44 287 ARG A O 1
ATOM 2166 N N . ILE A 1 288 ? 13.944 9.412 15.723 1.00 87.62 288 ILE A N 1
ATOM 2167 C CA . ILE A 1 288 ? 13.134 10.133 14.742 1.00 87.62 288 ILE A CA 1
ATOM 2168 C C . ILE A 1 288 ? 12.895 9.239 13.535 1.00 87.62 288 ILE A C 1
ATOM 2170 O O . ILE A 1 288 ? 13.720 8.385 13.218 1.00 87.62 288 ILE A O 1
ATOM 2174 N N . THR A 1 289 ? 11.776 9.430 12.850 1.00 88.38 289 THR A N 1
ATOM 2175 C CA . THR A 1 289 ? 11.528 8.827 11.541 1.00 88.38 289 THR A CA 1
ATOM 2176 C C . THR A 1 289 ? 11.453 9.928 10.504 1.00 88.38 289 THR A C 1
ATOM 2178 O O . THR A 1 289 ? 10.636 10.835 10.632 1.00 88.38 289 THR A O 1
ATOM 2181 N N . VAL A 1 290 ? 12.293 9.834 9.480 1.00 90.56 290 VAL A N 1
ATOM 2182 C CA . VAL A 1 290 ? 12.387 10.793 8.377 1.00 90.56 290 VAL A CA 1
ATOM 2183 C C . VAL A 1 290 ? 11.988 10.094 7.084 1.00 90.56 290 VAL A C 1
ATOM 2185 O O . VAL A 1 290 ? 12.400 8.958 6.844 1.00 90.56 290 VAL A O 1
ATOM 2188 N N . LEU A 1 291 ? 11.181 10.754 6.259 1.00 90.25 291 LEU A N 1
ATOM 2189 C CA . LEU A 1 291 ? 10.862 10.322 4.903 1.00 90.25 291 LEU A CA 1
ATOM 2190 C C . LEU A 1 291 ? 11.790 11.036 3.919 1.00 90.25 291 LEU A C 1
ATOM 2192 O O . LEU A 1 291 ? 11.641 12.234 3.708 1.00 90.25 291 LEU A O 1
ATOM 2196 N N . PHE A 1 292 ? 12.719 10.296 3.319 1.00 90.31 292 PHE A N 1
ATOM 2197 C CA . PHE A 1 292 ? 13.613 10.782 2.266 1.00 90.31 292 PHE A CA 1
ATOM 2198 C C . PHE A 1 292 ? 13.055 10.472 0.876 1.00 90.31 292 PHE A C 1
ATOM 2200 O O . PHE A 1 292 ? 12.482 9.399 0.667 1.00 90.31 292 PHE A O 1
ATOM 2207 N N . GLU A 1 293 ? 13.280 11.359 -0.095 1.00 84.69 293 GLU A N 1
ATOM 2208 C CA . GLU A 1 293 ? 12.761 11.192 -1.463 1.00 84.69 293 GLU A CA 1
ATOM 2209 C C . GLU A 1 293 ? 13.299 9.922 -2.149 1.00 84.69 293 GLU A C 1
ATOM 2211 O O . GLU A 1 293 ? 12.533 9.149 -2.728 1.00 84.69 293 GLU A O 1
ATOM 2216 N N . ALA A 1 294 ? 14.606 9.667 -2.039 1.00 80.31 294 ALA A N 1
ATOM 2217 C CA . ALA A 1 294 ? 15.268 8.576 -2.758 1.00 80.31 294 ALA A CA 1
ATOM 2218 C C . ALA A 1 294 ? 15.136 7.206 -2.068 1.00 80.31 294 ALA A C 1
ATOM 2220 O O . ALA A 1 294 ? 15.059 6.166 -2.726 1.00 80.31 294 ALA A O 1
ATOM 2221 N N . VAL A 1 295 ? 15.127 7.182 -0.730 1.00 85.56 295 VAL A N 1
ATOM 2222 C CA . VAL A 1 295 ? 15.233 5.934 0.053 1.00 85.56 295 VAL A CA 1
ATOM 2223 C C . VAL A 1 295 ? 14.014 5.630 0.923 1.00 85.56 295 VAL A C 1
ATOM 2225 O O . VAL A 1 295 ? 13.899 4.524 1.457 1.00 85.56 295 VAL A O 1
ATOM 2228 N N . GLY A 1 296 ? 13.079 6.573 1.034 1.00 88.38 296 GLY A N 1
ATOM 2229 C CA . GLY A 1 296 ? 11.859 6.436 1.817 1.00 88.38 296 GLY A CA 1
ATOM 2230 C C . GLY A 1 296 ? 12.090 6.617 3.311 1.00 88.38 296 GLY A C 1
ATOM 2231 O O . GLY A 1 296 ? 12.913 7.427 3.733 1.00 88.38 296 GLY A O 1
ATOM 2232 N N . TYR A 1 297 ? 11.341 5.870 4.121 1.00 89.00 297 TYR A N 1
ATOM 2233 C CA . TYR A 1 297 ? 11.393 5.998 5.576 1.00 89.00 297 TYR A CA 1
ATOM 2234 C C . TYR A 1 297 ? 12.724 5.494 6.153 1.00 89.00 297 TYR A C 1
ATOM 2236 O O . TYR A 1 297 ? 13.219 4.411 5.818 1.00 89.00 297 TYR A O 1
ATOM 2244 N N . ARG A 1 298 ? 13.287 6.278 7.072 1.00 89.19 298 ARG A N 1
ATOM 2245 C CA . ARG A 1 298 ? 14.453 5.929 7.885 1.00 89.19 298 ARG A CA 1
ATOM 2246 C C . ARG A 1 298 ? 14.186 6.294 9.334 1.00 89.19 298 ARG A C 1
ATOM 2248 O O . ARG A 1 298 ? 13.876 7.442 9.635 1.00 89.19 298 ARG A O 1
ATOM 2255 N N . THR A 1 299 ? 14.338 5.321 10.226 1.00 88.06 299 THR A N 1
ATOM 2256 C CA . THR A 1 299 ? 14.309 5.553 11.672 1.00 88.06 299 THR A CA 1
ATOM 2257 C C . THR A 1 299 ? 15.736 5.704 12.184 1.00 88.06 299 THR A C 1
ATOM 2259 O O . THR A 1 299 ? 16.559 4.806 12.015 1.00 88.06 299 THR A O 1
ATOM 2262 N N . LEU A 1 300 ? 16.028 6.844 12.799 1.00 88.94 300 LEU A N 1
ATOM 2263 C CA . LEU A 1 300 ? 17.360 7.254 13.233 1.00 88.94 300 LEU A CA 1
ATOM 2264 C C . LEU A 1 300 ? 17.347 7.524 14.733 1.00 88.94 300 LEU A C 1
ATOM 2266 O O . LEU A 1 300 ? 16.365 8.040 15.253 1.00 88.94 300 LEU A O 1
ATOM 2270 N N . SER A 1 301 ? 18.434 7.196 15.429 1.00 89.25 301 SER A N 1
ATOM 2271 C CA . SER A 1 301 ? 18.588 7.559 16.841 1.00 89.25 301 SER A CA 1
ATOM 2272 C C . SER A 1 301 ? 18.802 9.067 16.975 1.00 89.25 301 SER A C 1
ATOM 2274 O O . SER A 1 301 ? 19.678 9.606 16.301 1.00 89.25 301 SER A O 1
ATOM 2276 N N . VAL A 1 302 ? 18.049 9.727 17.866 1.00 87.50 302 VAL A N 1
ATOM 2277 C CA . VAL A 1 302 ? 18.193 11.166 18.176 1.00 87.50 302 VAL A CA 1
ATOM 2278 C C . VAL A 1 302 ? 19.614 11.477 18.646 1.00 87.50 302 VAL A C 1
ATOM 2280 O O . VAL A 1 302 ? 20.229 12.436 18.183 1.00 87.50 302 VAL A O 1
ATOM 2283 N N . GLU A 1 303 ? 20.163 10.645 19.533 1.00 86.50 303 GLU A N 1
ATOM 2284 C CA . GLU A 1 303 ? 21.522 10.805 20.058 1.00 86.50 303 GLU A CA 1
ATOM 2285 C C . GLU A 1 303 ? 22.555 10.741 18.929 1.00 86.50 303 GLU A C 1
ATOM 2287 O O . GLU A 1 303 ? 23.372 11.646 18.783 1.00 86.50 303 GLU A O 1
ATOM 2292 N N . ALA A 1 304 ? 22.461 9.726 18.066 1.00 86.25 304 ALA A N 1
ATOM 2293 C CA . ALA A 1 304 ? 23.405 9.553 16.970 1.00 86.25 304 ALA A CA 1
ATOM 2294 C C . ALA A 1 304 ? 23.370 10.727 15.981 1.00 86.25 304 ALA A C 1
ATOM 2296 O O . ALA A 1 304 ? 24.429 11.224 15.593 1.00 86.25 304 ALA A O 1
ATOM 2297 N N . VAL A 1 305 ? 22.181 11.197 15.576 1.00 88.88 305 VAL A N 1
ATOM 2298 C CA . VAL A 1 305 ? 22.076 12.286 14.587 1.00 88.88 305 VAL A CA 1
ATOM 2299 C C . VAL A 1 305 ? 22.525 13.630 15.154 1.00 88.88 305 VAL A C 1
ATOM 2301 O O . VAL A 1 305 ? 23.174 14.399 14.450 1.00 88.88 305 VAL A O 1
ATOM 2304 N N . THR A 1 306 ? 22.263 13.887 16.436 1.00 85.88 306 THR A N 1
ATOM 2305 C CA . THR A 1 306 ? 22.681 15.126 17.109 1.00 85.88 306 THR A CA 1
ATOM 2306 C C . THR A 1 306 ? 24.179 15.160 17.388 1.00 85.88 306 THR A C 1
ATOM 2308 O O . THR A 1 306 ? 24.795 16.211 17.238 1.00 85.88 306 THR A O 1
ATOM 2311 N N . SER A 1 307 ? 24.793 14.022 17.736 1.00 85.38 307 SER A N 1
ATOM 2312 C CA . SER A 1 307 ? 26.235 13.952 17.993 1.00 85.38 307 SER A CA 1
ATOM 2313 C C . SER A 1 307 ? 27.079 14.007 16.720 1.00 85.38 307 SER A C 1
ATOM 2315 O O . SER A 1 307 ? 28.204 14.498 16.747 1.00 85.38 307 SER A O 1
ATOM 2317 N N . SER A 1 308 ? 26.567 13.454 15.616 1.00 84.88 308 SER A N 1
ATOM 2318 C CA . SER A 1 308 ? 27.311 13.334 14.354 1.00 84.88 308 SER A CA 1
ATOM 2319 C C . SER A 1 308 ? 27.013 14.449 13.350 1.00 84.88 308 SER A C 1
ATOM 2321 O O . SER A 1 308 ? 27.807 14.653 12.436 1.00 84.88 308 SER A O 1
ATOM 2323 N N . GLY A 1 309 ? 25.896 15.170 13.505 1.00 80.25 309 GLY A N 1
ATOM 2324 C CA . GLY A 1 309 ? 25.487 16.228 12.576 1.00 80.25 309 GLY A CA 1
ATOM 2325 C C . GLY A 1 309 ? 25.147 15.715 11.172 1.00 80.25 309 GLY A C 1
ATOM 2326 O O . GLY A 1 309 ? 25.281 16.457 10.202 1.00 80.25 309 GLY A O 1
ATOM 2327 N N . VAL A 1 310 ? 24.751 14.442 11.048 1.00 85.44 310 VAL A N 1
ATOM 2328 C CA . VAL A 1 310 ? 24.413 13.810 9.754 1.00 85.44 310 VAL A CA 1
ATOM 2329 C C . VAL A 1 310 ? 23.105 14.320 9.152 1.00 85.44 310 VAL A C 1
ATOM 2331 O O . VAL A 1 310 ? 22.881 14.130 7.961 1.00 85.44 310 VAL A O 1
ATOM 2334 N N . LEU A 1 311 ? 22.257 14.961 9.960 1.00 85.31 311 LEU A N 1
ATOM 2335 C CA . LEU A 1 311 ? 21.081 15.689 9.494 1.00 85.31 311 LEU A CA 1
ATOM 2336 C C . LEU A 1 311 ? 21.336 17.187 9.630 1.00 85.31 311 LEU A C 1
ATOM 2338 O O . LEU A 1 311 ? 21.652 17.649 10.730 1.00 85.31 311 LEU A O 1
ATOM 2342 N N . ARG A 1 312 ? 21.206 17.914 8.518 1.00 83.19 312 ARG A N 1
ATOM 2343 C CA . ARG A 1 312 ? 21.285 19.381 8.465 1.00 83.19 312 ARG A CA 1
ATOM 2344 C C . ARG A 1 312 ? 19.929 19.983 8.154 1.00 83.19 312 ARG A C 1
ATOM 2346 O O . ARG A 1 312 ? 19.235 19.389 7.294 1.00 83.19 312 ARG A O 1
#

pLDDT: mean 88.54, std 9.21, range [51.28, 98.19]

Secondary structure (DSSP, 8-state):
-HHHHHTT--EEEE-SSHHHHHHHHHHHHHTT--EEEE-TTS-HHHHHHHHHHHHTTS-SEEEE-TT--SS---TT--EEEESS--SSHHHHHHHHTTTTTTSS--EEEE---HHHHHHHHHHH-PPP-HHHHHHHHHHHHHSSSPBPHHHHHHHHT--HHHHHHHHHHHHHTTSEEEEGGGEEEEPTT-TTHHHHHHHHHHHHHHHHHHHHHHHHHHHHHH-SS-HHHHHHHHTT---SS--SSSHHHHTT-----PPP--S--TT-EEEETTTEEEEEEEE-SSEEEEEETTTEEEEEEHHHHHHHT---

Foldseek 3Di:
DLVCQVVVAAAEEEDADQVVQQVVQVVSVVSVAQEDEDEPPDDPVVNVVVLVCSQVSVHRYYYYYLPPADDRPDQAHQEYEYPAFDLFLVSVVSRRVSHNNVVDHHDYYYPDDPVRLVVSLPVQQDAQPLLLLLLLLVQQVPDPDWADLVRSCVSSVHDSVSNVRSQVLLVVLVQWDQDPPRTIHGDPPQDSVNSSVSSRLVSVLSSLASVQRSVLSVCLVPDLAASVQSSCLQALHHDQARPCPDPNNVVVSHDRFHDDPAPDHRQDWKQAPPQGIWGFSHDGNQWTWIQGPRRGIDIDGSVVCVVPVRID